Protein AF-A0A830HEH2-F1 (afdb_monomer)

Organism: NCBI:txid41880

pLDDT: mean 83.87, std 16.2, range [42.91, 98.62]

Mean predicted aligned error: 10.59 Å

Secondary structure (DSSP, 8-state):
----PPPPPP--PPP-----------------HHHHHHHHHHHHHHHHHHH-GGGHHHHHHHHHHHHHHHHHTTHHHHHTSTT--HHHHHHHHHHHHHHHHHHHHHHHHHHHHHHHT-HHHHHHHHHHHHHHHHHHHHHHHHHTTTT-S------SSS--SS--THHHHHHHHHHHHHHHHHHHHHHSTT---HHHHHS-HHHIIIIIIHHHHHHIIIIIHHHHHHHHGGGGS--

Nearest PDB structures (foldseek):
  4ntb-assembly1_A  TM=7.280E-01  e=5.920E-03  Mus musculus
  3leo-assembly1_A  TM=7.250E-01  e=7.135E-03  Homo sapiens
  4jrz-assembly1_A  TM=6.960E-01  e=4.911E-03  Homo sapiens
  3hkk-assembly1_A  TM=7.256E-01  e=8.208E-03  Homo sapiens
  6ssw-assembly1_C  TM=7.539E-01  e=2.403E-02  Homo sapiens

InterPro domains:
  IPR023352 Membrane associated eicosanoid/glutathione metabolism-like domain superfamily [SSF161084] (94-141)

Sequence (235 aa):
MACASLPMLRSSSASVCGGRVRPARAAPTSRPRSVQTRAVAAKAVAAVATASPELAGVAMVTAGYVLMAMNFMPLGPTAGMVGATEGQQKWGNRTFLNMMEHAPLILTSLWLYAAFVSAAEATTLGVIYLALRACYPVIWAVVGGAKGAPMMPHTWFLFGKGLNLFYSTFPQYGIVFYMALATLLKLCPLAIDLNALVGVPAIAAPLGFGLFLYHFALGFFPFIQKAVAPLFKEA

Structure (mmCIF, N/CA/C/O backbone):
data_AF-A0A830HEH2-F1
#
_entry.id   AF-A0A830HEH2-F1
#
loop_
_atom_site.group_PDB
_atom_site.id
_atom_site.type_symbol
_atom_site.label_atom_id
_atom_site.label_alt_id
_atom_site.label_comp_id
_atom_site.label_asym_id
_atom_site.label_entity_id
_atom_site.label_seq_id
_atom_site.pdbx_PDB_ins_code
_atom_site.Cartn_x
_atom_site.Cartn_y
_atom_site.Cartn_z
_atom_site.occupancy
_atom_site.B_iso_or_equiv
_atom_site.auth_seq_id
_atom_site.auth_comp_id
_atom_site.auth_asym_id
_atom_site.auth_atom_id
_atom_site.pdbx_PDB_model_num
ATOM 1 N N . MET A 1 1 ? 36.456 24.275 17.461 1.00 55.56 1 MET A N 1
ATOM 2 C CA . MET A 1 1 ? 36.265 23.049 18.266 1.00 55.56 1 MET A CA 1
ATOM 3 C C . MET A 1 1 ? 36.756 23.337 19.672 1.00 55.56 1 MET A C 1
ATOM 5 O O . MET A 1 1 ? 37.958 23.384 19.887 1.00 55.56 1 MET A O 1
ATOM 9 N N . ALA A 1 2 ? 35.841 23.661 20.585 1.00 42.91 2 ALA A N 1
ATOM 10 C CA . ALA A 1 2 ? 36.173 24.015 21.961 1.00 42.91 2 ALA A CA 1
ATOM 11 C C . ALA A 1 2 ? 36.195 22.745 22.824 1.00 42.91 2 ALA A C 1
ATOM 13 O O . ALA A 1 2 ? 35.211 22.010 22.877 1.00 42.91 2 ALA A O 1
ATOM 14 N N . CYS A 1 3 ? 37.343 22.485 23.447 1.00 51.75 3 CYS A N 1
ATOM 15 C CA . CYS A 1 3 ? 37.588 21.373 24.356 1.00 51.75 3 CYS A CA 1
ATOM 16 C C . CYS A 1 3 ? 37.053 21.766 25.742 1.00 51.75 3 CYS A C 1
ATOM 18 O O . CYS A 1 3 ? 37.571 22.698 26.356 1.00 51.75 3 CYS A O 1
ATOM 20 N N . ALA A 1 4 ? 35.980 21.121 26.201 1.00 57.25 4 ALA A N 1
ATOM 21 C CA . ALA A 1 4 ? 35.380 21.391 27.505 1.00 57.25 4 ALA A CA 1
ATOM 22 C C . ALA A 1 4 ? 35.981 20.457 28.567 1.00 57.25 4 ALA A C 1
ATOM 24 O O . ALA A 1 4 ? 35.795 19.241 28.530 1.00 57.25 4 ALA A O 1
ATOM 25 N N . SER A 1 5 ? 36.721 21.054 29.499 1.00 57.94 5 SER A N 1
ATOM 26 C CA . SER A 1 5 ? 37.400 20.411 30.625 1.00 57.94 5 SER A CA 1
ATOM 27 C C . SER A 1 5 ? 36.416 19.974 31.717 1.00 57.94 5 SER A C 1
ATOM 29 O O . SER A 1 5 ? 35.583 20.762 32.164 1.00 57.94 5 SER A O 1
ATOM 31 N N . LEU A 1 6 ? 36.538 18.728 32.180 1.00 59.53 6 LEU A N 1
ATOM 32 C CA . LEU A 1 6 ? 35.768 18.170 33.299 1.00 59.53 6 LEU A CA 1
ATOM 33 C C . LEU A 1 6 ? 36.358 18.599 34.660 1.00 59.53 6 LEU A C 1
ATOM 35 O O . LEU A 1 6 ? 37.580 18.574 34.821 1.00 59.53 6 LEU A O 1
ATOM 39 N N . PRO A 1 7 ? 35.529 18.947 35.664 1.00 61.53 7 PRO A N 1
ATOM 40 C CA . PRO A 1 7 ? 36.010 19.316 36.992 1.00 61.53 7 PRO A CA 1
ATOM 41 C C . PRO A 1 7 ? 36.405 18.096 37.844 1.00 61.53 7 PRO A C 1
ATOM 43 O O . PRO A 1 7 ? 35.674 17.110 37.942 1.00 61.53 7 PRO A O 1
ATOM 46 N N . MET A 1 8 ? 37.566 18.217 38.500 1.00 55.72 8 MET A N 1
ATOM 47 C CA . MET A 1 8 ? 38.080 17.327 39.546 1.00 55.72 8 MET A CA 1
ATOM 48 C C . MET A 1 8 ? 37.094 17.190 40.714 1.00 55.72 8 MET A C 1
ATOM 50 O O . MET A 1 8 ? 36.707 18.177 41.343 1.00 55.72 8 MET A O 1
ATOM 54 N N . LEU A 1 9 ? 36.773 15.948 41.067 1.00 60.47 9 LEU A N 1
ATOM 55 C CA . LEU A 1 9 ? 36.075 15.600 42.301 1.00 60.47 9 LEU A CA 1
ATOM 56 C C . LEU A 1 9 ? 37.020 15.733 43.506 1.00 60.47 9 LEU A C 1
ATOM 58 O O . LEU A 1 9 ? 38.097 15.140 43.542 1.00 60.47 9 LEU A O 1
ATOM 62 N N . ARG A 1 10 ? 36.592 16.515 44.504 1.00 55.88 10 ARG A N 1
ATOM 63 C CA . ARG A 1 10 ? 37.263 16.670 45.800 1.00 55.88 10 ARG A CA 1
ATOM 64 C C . ARG A 1 10 ? 37.105 15.409 46.654 1.00 55.88 10 ARG A C 1
ATOM 66 O O . ARG A 1 10 ? 36.002 14.905 46.843 1.00 55.88 10 ARG A O 1
ATOM 73 N N . SER A 1 11 ? 38.226 14.972 47.220 1.00 52.59 11 SER A N 1
ATOM 74 C CA . SER A 1 11 ? 38.328 13.957 48.269 1.00 52.59 11 SER A CA 1
ATOM 75 C C . SER A 1 11 ? 37.897 14.546 49.617 1.00 52.59 11 SER A C 1
ATOM 77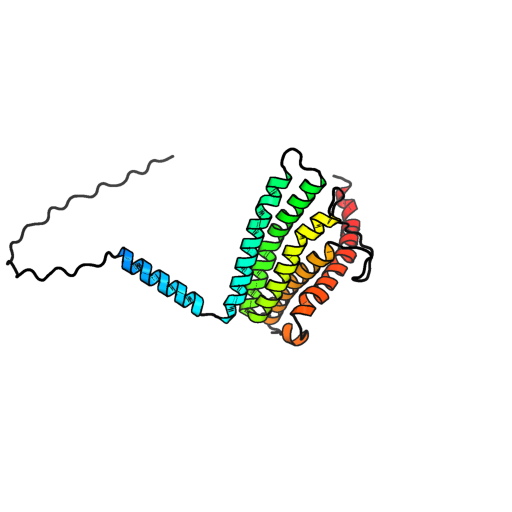 O O . SER A 1 11 ? 38.586 15.417 50.147 1.00 52.59 11 SER A O 1
ATOM 79 N N . SER A 1 12 ? 36.791 14.059 50.184 1.00 59.88 12 SER A N 1
ATOM 80 C CA . SER A 1 12 ? 36.416 14.309 51.582 1.00 59.88 12 SER A CA 1
ATOM 81 C C . SER A 1 12 ? 36.772 13.099 52.440 1.00 59.88 12 SER A C 1
ATOM 83 O O . SER A 1 12 ? 36.180 12.029 52.315 1.00 59.88 12 SER A O 1
ATOM 85 N N . SER A 1 13 ? 37.740 13.305 53.328 1.00 58.50 13 SER A N 1
ATOM 86 C CA . SER A 1 13 ? 38.162 12.386 54.381 1.00 58.50 13 SER A CA 1
ATOM 87 C C . SER A 1 13 ? 37.075 12.299 55.455 1.00 58.50 13 SER A C 1
ATOM 89 O O . SER A 1 13 ? 36.770 13.300 56.105 1.00 58.50 13 SER A O 1
ATOM 91 N N . ALA A 1 14 ? 36.486 11.117 55.648 1.00 58.62 14 ALA A N 1
ATOM 92 C CA . ALA A 1 14 ? 35.528 10.863 56.720 1.00 58.62 14 ALA A CA 1
ATOM 93 C C . ALA A 1 14 ? 36.195 10.134 57.896 1.00 58.62 14 ALA A C 1
ATOM 95 O O . ALA A 1 14 ? 36.937 9.168 57.729 1.00 58.62 14 ALA A O 1
ATOM 96 N N . SER A 1 15 ? 35.897 10.666 59.077 1.00 60.28 15 SER A N 1
ATOM 97 C CA . SER A 1 15 ? 36.334 10.287 60.416 1.00 60.28 15 SER A CA 1
ATOM 98 C C . SER A 1 15 ? 35.986 8.840 60.797 1.00 60.28 15 SER A C 1
ATOM 100 O O . SER A 1 15 ? 34.883 8.357 60.539 1.00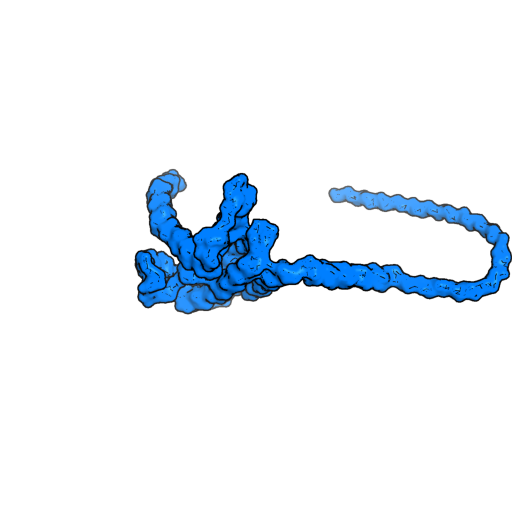 60.28 15 SER A O 1
ATOM 102 N N . VAL A 1 16 ? 36.935 8.172 61.457 1.00 50.75 16 VAL A N 1
ATOM 103 C CA . VAL A 1 16 ? 36.806 6.826 62.029 1.00 50.75 16 VAL A CA 1
ATOM 104 C C . VAL A 1 16 ? 36.176 6.940 63.419 1.00 50.75 16 VAL A C 1
ATOM 106 O O . VAL A 1 16 ? 36.841 7.315 64.381 1.00 50.75 16 VAL A O 1
ATOM 109 N N . CYS A 1 17 ? 34.894 6.593 63.539 1.00 51.25 17 CYS A N 1
ATOM 110 C CA . CYS A 1 17 ? 34.251 6.323 64.827 1.00 51.25 17 CYS A CA 1
ATOM 111 C C . CYS A 1 17 ? 34.152 4.811 65.045 1.00 51.25 17 CYS A C 1
ATOM 113 O O . CYS A 1 17 ? 33.503 4.096 64.280 1.00 51.25 17 CYS A O 1
ATOM 115 N N . GLY A 1 18 ? 34.808 4.335 66.104 1.00 57.69 18 GLY A N 1
ATOM 116 C CA . GLY A 1 18 ? 34.728 2.959 66.576 1.00 57.69 18 GLY A CA 1
ATOM 117 C C . GLY A 1 18 ? 33.337 2.616 67.108 1.00 57.69 18 GLY A C 1
ATOM 118 O O . GLY A 1 18 ? 32.703 3.407 67.803 1.00 57.69 18 GLY A O 1
ATOM 119 N N . GLY A 1 19 ? 32.866 1.408 66.802 1.00 51.69 19 GLY A N 1
ATOM 120 C CA . GLY A 1 19 ? 31.578 0.928 67.286 1.00 51.69 19 GLY A CA 1
ATOM 121 C C . GLY A 1 19 ? 31.371 -0.562 67.038 1.00 51.69 19 GLY A C 1
ATOM 122 O O . GLY A 1 19 ? 31.165 -0.975 65.906 1.00 51.69 19 GLY A O 1
ATOM 123 N N . ARG A 1 20 ? 31.417 -1.330 68.135 1.00 53.62 20 ARG A N 1
ATOM 124 C CA . ARG A 1 20 ? 30.879 -2.688 68.372 1.00 53.62 20 ARG A CA 1
ATOM 125 C C . ARG A 1 20 ? 30.828 -3.656 67.183 1.00 53.62 20 ARG A C 1
ATOM 127 O O . ARG A 1 20 ? 29.943 -3.586 66.333 1.00 53.62 20 ARG A O 1
ATOM 134 N N . VAL A 1 21 ? 31.656 -4.696 67.280 1.00 55.19 21 VAL A N 1
ATOM 135 C CA . VAL A 1 21 ? 31.525 -5.951 66.530 1.00 55.19 21 VAL A CA 1
ATOM 136 C C . VAL A 1 21 ? 30.167 -6.586 66.855 1.00 55.19 21 VAL A C 1
ATOM 138 O O . VAL A 1 21 ? 29.983 -7.215 67.896 1.00 55.19 21 VAL A O 1
ATOM 141 N N . ARG A 1 22 ? 29.186 -6.380 65.973 1.00 57.88 22 ARG A N 1
ATOM 142 C CA . ARG A 1 22 ? 27.981 -7.212 65.911 1.00 57.88 22 ARG A CA 1
ATOM 143 C C . ARG A 1 22 ? 28.354 -8.544 65.247 1.00 57.88 22 ARG A C 1
ATOM 145 O O . ARG A 1 22 ? 29.129 -8.527 64.292 1.00 57.88 22 ARG A O 1
ATOM 152 N N . PRO A 1 23 ? 27.797 -9.680 65.701 1.00 55.84 23 PRO A N 1
ATOM 153 C CA . PRO A 1 23 ? 27.979 -10.957 65.022 1.00 55.84 23 PRO A CA 1
ATOM 154 C C . PRO A 1 23 ? 27.535 -10.825 63.563 1.00 55.84 23 PRO A C 1
ATOM 156 O O . PRO A 1 23 ? 26.503 -10.208 63.277 1.00 55.84 23 PRO A O 1
ATOM 159 N N . ALA A 1 24 ? 28.358 -11.352 62.654 1.00 58.56 24 ALA A N 1
ATOM 160 C CA . ALA A 1 24 ? 28.208 -11.234 61.211 1.00 58.56 24 ALA A CA 1
ATOM 161 C C . ALA A 1 24 ? 26.849 -11.786 60.761 1.00 58.56 24 ALA A C 1
ATOM 163 O O . ALA A 1 24 ? 26.672 -12.979 60.526 1.00 58.56 24 ALA A O 1
ATOM 164 N N . ARG A 1 25 ? 25.863 -10.896 60.639 1.00 63.16 25 ARG A N 1
ATOM 165 C CA . ARG A 1 25 ? 24.625 -11.187 59.926 1.00 63.16 25 ARG A CA 1
ATOM 166 C C . ARG A 1 25 ? 25.035 -11.353 58.470 1.00 63.16 25 ARG A C 1
ATOM 168 O O . ARG A 1 25 ? 25.534 -10.390 57.889 1.00 63.16 25 ARG A O 1
ATOM 175 N N . ALA A 1 26 ? 24.898 -12.565 57.931 1.00 61.91 26 ALA A N 1
ATOM 176 C CA . ALA A 1 26 ? 25.213 -12.872 56.540 1.00 61.91 26 ALA A CA 1
ATOM 177 C C . ALA A 1 26 ? 24.680 -11.743 55.651 1.00 61.91 26 ALA A C 1
ATOM 179 O O . ALA A 1 26 ? 23.479 -11.449 55.672 1.00 61.91 26 ALA A O 1
ATOM 180 N N . ALA A 1 27 ? 25.596 -11.045 54.975 1.00 60.91 27 ALA A N 1
ATOM 181 C CA . ALA A 1 27 ? 25.244 -9.914 54.137 1.00 60.91 27 ALA A CA 1
ATOM 182 C C . ALA A 1 27 ? 24.193 -10.406 53.135 1.00 60.91 27 ALA A C 1
ATOM 184 O O . ALA A 1 27 ? 24.432 -11.432 52.491 1.00 60.91 27 ALA A O 1
ATOM 185 N N . PRO A 1 28 ? 23.024 -9.747 53.025 1.00 64.12 28 PRO A N 1
ATOM 186 C CA . PRO A 1 28 ? 22.054 -10.118 52.013 1.00 64.12 28 PRO A CA 1
ATOM 187 C C . PRO A 1 28 ? 22.789 -10.058 50.683 1.00 64.12 28 PRO A C 1
ATOM 189 O O . PRO A 1 28 ? 23.272 -8.996 50.293 1.00 64.12 28 PRO A O 1
ATOM 192 N N . THR A 1 29 ? 22.938 -11.215 50.039 1.00 67.19 29 THR A N 1
ATOM 193 C CA . THR A 1 29 ? 23.510 -11.343 48.704 1.00 67.19 29 THR A CA 1
ATOM 194 C C . THR A 1 29 ? 22.684 -10.448 47.799 1.00 67.19 29 THR A C 1
ATOM 196 O O . THR A 1 29 ? 21.582 -10.818 47.381 1.00 67.19 29 THR A O 1
ATOM 199 N N . SER A 1 30 ? 23.161 -9.225 47.582 1.00 67.19 30 SER A N 1
ATOM 200 C CA . SER A 1 30 ? 22.507 -8.257 46.729 1.00 67.19 30 SER A CA 1
ATOM 201 C C . SER A 1 30 ? 22.578 -8.852 45.337 1.00 67.19 30 SER A C 1
ATOM 203 O O . SER A 1 30 ? 23.640 -8.925 44.718 1.00 67.19 30 SER A O 1
ATOM 205 N N . ARG A 1 31 ? 21.445 -9.383 44.861 1.00 59.72 31 ARG A N 1
ATOM 206 C CA . ARG A 1 31 ? 21.358 -9.809 43.469 1.00 59.72 31 ARG A CA 1
ATOM 207 C C . ARG A 1 31 ? 21.807 -8.612 42.633 1.00 59.72 31 ARG A C 1
ATOM 209 O O . ARG A 1 31 ? 21.298 -7.510 42.861 1.00 59.72 31 ARG A O 1
ATOM 216 N N . PRO A 1 32 ? 22.778 -8.792 41.726 1.00 62.88 32 PRO A N 1
ATOM 217 C CA . PRO A 1 32 ? 23.311 -7.688 40.954 1.00 62.88 32 PRO A CA 1
ATOM 218 C C . PRO A 1 32 ? 22.146 -6.975 40.269 1.00 62.88 32 PRO A C 1
ATOM 220 O O . PRO A 1 32 ? 21.345 -7.596 39.568 1.00 62.88 32 PRO A O 1
ATOM 223 N N . ARG A 1 33 ? 22.025 -5.668 40.532 1.00 60.50 33 ARG A N 1
ATOM 224 C CA . ARG A 1 33 ? 20.914 -4.793 40.107 1.00 60.50 33 ARG A CA 1
ATOM 225 C C . ARG A 1 33 ? 20.577 -4.945 38.615 1.00 60.50 33 ARG A C 1
ATOM 227 O O . ARG A 1 33 ? 19.424 -4.794 38.231 1.00 60.50 33 ARG A O 1
ATOM 234 N N . SER A 1 34 ? 21.576 -5.303 37.806 1.00 69.00 34 SER A N 1
ATOM 235 C CA . SER A 1 34 ? 21.491 -5.573 36.366 1.00 69.00 34 SER A CA 1
ATOM 236 C C . SER A 1 34 ? 20.619 -6.776 35.983 1.00 69.00 34 SER A C 1
ATOM 238 O O . SER A 1 34 ? 20.021 -6.783 34.908 1.00 69.00 34 SER A O 1
ATOM 240 N N . VAL A 1 35 ? 20.513 -7.792 36.843 1.00 65.62 35 VAL A N 1
ATOM 241 C CA . VAL A 1 35 ? 19.665 -8.972 36.601 1.00 65.62 35 VAL A CA 1
ATOM 242 C C . VAL A 1 35 ? 18.194 -8.630 36.841 1.00 65.62 35 VAL A C 1
ATOM 244 O O . VAL A 1 35 ? 17.312 -9.101 36.124 1.00 65.62 35 VAL A O 1
ATOM 247 N N . GLN A 1 36 ? 17.921 -7.755 37.810 1.00 65.69 36 GLN A N 1
ATOM 248 C CA . GLN A 1 36 ? 16.561 -7.364 38.171 1.00 65.69 36 GLN A CA 1
ATOM 249 C C . GLN A 1 36 ? 15.939 -6.417 37.132 1.00 65.69 36 GLN A C 1
ATOM 251 O O . GLN A 1 36 ? 14.774 -6.589 36.783 1.00 65.69 36 GLN A O 1
ATOM 256 N N . THR A 1 37 ? 16.713 -5.491 36.555 1.00 68.81 37 THR A N 1
ATOM 257 C CA . THR A 1 37 ? 16.239 -4.620 35.462 1.00 68.81 37 THR A CA 1
ATOM 258 C C . THR A 1 37 ? 15.896 -5.396 34.192 1.00 68.81 37 THR A C 1
ATOM 260 O O . THR A 1 37 ? 14.873 -5.114 33.569 1.00 68.81 37 THR A O 1
ATOM 263 N N . ARG A 1 38 ? 16.685 -6.417 33.827 1.00 70.81 38 ARG A N 1
ATOM 264 C CA . ARG A 1 38 ? 16.394 -7.266 32.655 1.00 70.81 38 ARG A CA 1
ATOM 265 C C . ARG A 1 38 ? 15.094 -8.060 32.811 1.00 70.81 38 ARG A C 1
ATOM 267 O O . ARG A 1 38 ? 14.316 -8.141 31.865 1.00 70.81 38 ARG A O 1
ATOM 274 N N . ALA A 1 39 ? 14.830 -8.599 34.002 1.00 68.75 39 ALA A N 1
ATOM 275 C CA . ALA A 1 39 ? 13.614 -9.367 34.269 1.00 68.75 39 ALA A CA 1
ATOM 276 C C . ALA A 1 39 ? 12.340 -8.502 34.219 1.00 68.75 39 ALA A C 1
ATOM 278 O O . ALA A 1 39 ? 11.314 -8.941 33.703 1.00 68.75 39 ALA A O 1
ATOM 279 N N . VAL A 1 40 ? 12.407 -7.262 34.716 1.00 70.75 40 VAL A N 1
ATOM 280 C CA . VAL A 1 40 ? 11.275 -6.320 34.673 1.00 70.75 40 VAL A CA 1
ATOM 281 C C . VAL A 1 40 ? 10.969 -5.895 33.234 1.00 70.75 40 VAL A C 1
ATOM 283 O O . VAL A 1 40 ? 9.806 -5.905 32.837 1.00 70.75 40 VAL A O 1
ATOM 286 N N . ALA A 1 41 ? 11.998 -5.609 32.429 1.00 67.31 41 ALA A N 1
ATOM 287 C CA . ALA A 1 41 ? 11.829 -5.260 31.019 1.00 67.31 41 ALA A CA 1
ATOM 288 C C . ALA A 1 41 ? 11.204 -6.408 30.205 1.00 67.31 41 ALA A C 1
ATOM 290 O O . ALA A 1 41 ? 10.242 -6.187 29.474 1.00 67.31 41 ALA A O 1
ATOM 291 N N . ALA A 1 42 ? 11.683 -7.644 30.383 1.00 69.31 42 ALA A N 1
ATOM 292 C CA . ALA A 1 42 ? 11.130 -8.812 29.694 1.00 69.31 42 ALA A CA 1
ATOM 293 C C . ALA A 1 42 ? 9.647 -9.045 30.036 1.00 69.31 42 ALA A C 1
ATOM 295 O O . ALA A 1 42 ? 8.842 -9.352 29.158 1.00 69.31 42 ALA A O 1
ATOM 296 N N . LYS A 1 43 ? 9.266 -8.845 31.303 1.00 68.12 43 LYS A N 1
ATOM 297 C CA . LYS A 1 43 ? 7.882 -9.012 31.760 1.00 68.12 43 LYS A CA 1
ATOM 298 C C . LYS A 1 43 ? 6.956 -7.908 31.238 1.00 68.12 43 LYS A C 1
ATOM 300 O O . LYS A 1 43 ? 5.814 -8.198 30.908 1.00 68.12 43 LYS A O 1
ATOM 305 N N . ALA A 1 44 ? 7.449 -6.673 31.119 1.00 66.81 44 ALA A N 1
ATOM 306 C CA . ALA A 1 44 ? 6.703 -5.566 30.521 1.00 66.81 44 ALA A CA 1
ATOM 307 C C . ALA A 1 44 ? 6.482 -5.766 29.013 1.00 66.81 44 ALA A C 1
ATOM 309 O O . ALA A 1 44 ? 5.372 -5.568 28.535 1.00 66.81 44 ALA A O 1
ATOM 310 N N . VAL A 1 45 ? 7.495 -6.234 28.274 1.00 65.38 45 VAL 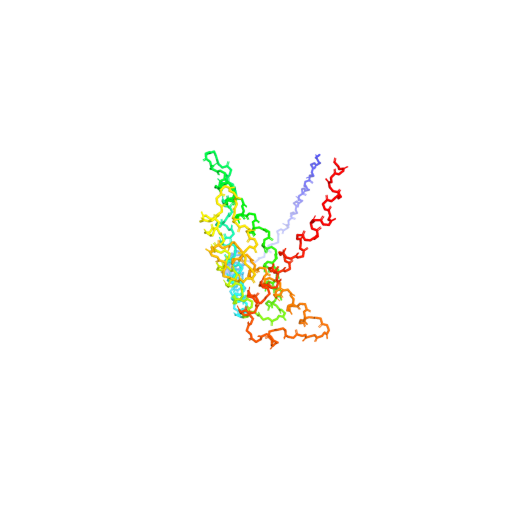A N 1
ATOM 311 C CA . VAL A 1 45 ? 7.357 -6.568 26.843 1.00 65.38 45 VAL A CA 1
ATOM 312 C C . VAL A 1 45 ? 6.356 -7.706 26.640 1.00 65.38 45 VAL A C 1
ATOM 314 O O . VAL A 1 45 ? 5.480 -7.601 25.786 1.00 65.38 45 VAL A O 1
ATOM 317 N N . ALA A 1 46 ? 6.431 -8.758 27.462 1.00 63.53 46 ALA A N 1
ATOM 318 C CA . ALA A 1 46 ? 5.460 -9.849 27.425 1.00 63.53 46 ALA A CA 1
ATOM 319 C C . ALA A 1 46 ? 4.037 -9.369 27.756 1.00 63.53 46 ALA A C 1
ATOM 321 O O . ALA A 1 46 ? 3.097 -9.795 27.098 1.00 63.53 46 ALA A O 1
ATOM 322 N N . ALA A 1 47 ? 3.886 -8.452 28.721 1.00 61.00 47 ALA A N 1
ATOM 323 C CA . ALA A 1 47 ? 2.600 -7.867 29.096 1.00 61.00 47 ALA A CA 1
ATOM 324 C C . ALA A 1 47 ? 2.011 -6.957 28.007 1.00 61.00 47 ALA A C 1
ATOM 326 O O . ALA A 1 47 ? 0.806 -6.959 27.800 1.00 61.00 47 ALA A O 1
ATOM 327 N N . VAL A 1 48 ? 2.840 -6.194 27.289 1.00 58.78 48 VAL A N 1
ATOM 328 C CA . VAL A 1 48 ? 2.393 -5.367 26.156 1.00 58.78 48 VAL A CA 1
ATOM 329 C C . VAL A 1 48 ? 1.995 -6.244 24.967 1.00 58.78 48 VAL A C 1
ATOM 331 O O . VAL A 1 48 ? 0.987 -5.971 24.322 1.00 58.78 48 VAL A O 1
ATOM 334 N N . ALA A 1 49 ? 2.725 -7.336 24.721 1.00 55.62 49 ALA A N 1
ATOM 335 C CA . ALA A 1 49 ? 2.367 -8.319 23.700 1.00 55.62 49 ALA A CA 1
ATOM 336 C C . ALA A 1 49 ? 1.046 -9.049 24.014 1.00 55.62 49 ALA A C 1
ATOM 338 O O . ALA A 1 49 ? 0.323 -9.415 23.091 1.00 55.62 49 ALA A O 1
ATOM 339 N N . THR A 1 50 ? 0.692 -9.223 25.292 1.00 60.28 50 THR A N 1
ATOM 340 C CA . THR A 1 50 ? -0.623 -9.742 25.706 1.00 60.28 50 THR A CA 1
ATOM 341 C C . THR A 1 50 ? -1.706 -8.670 25.857 1.00 60.28 50 THR A C 1
ATOM 343 O O . THR A 1 50 ? -2.879 -9.028 25.919 1.00 60.28 50 THR A O 1
ATOM 346 N N . ALA A 1 51 ? -1.364 -7.378 25.902 1.00 59.50 51 ALA A N 1
ATOM 347 C CA . ALA A 1 51 ? -2.312 -6.306 26.226 1.00 59.50 51 ALA A CA 1
ATOM 348 C C . ALA A 1 51 ? -3.274 -5.927 25.086 1.00 59.50 51 ALA A C 1
ATOM 350 O O . ALA A 1 51 ? -4.278 -5.271 25.352 1.00 59.50 51 ALA A O 1
ATOM 351 N N . SER A 1 52 ? -3.017 -6.324 23.836 1.00 78.69 52 SER A N 1
ATOM 352 C CA . SER A 1 52 ? -3.982 -6.119 22.747 1.00 78.69 52 SER A CA 1
ATOM 353 C C . SER A 1 52 ? -3.907 -7.240 21.705 1.00 78.69 52 SER A C 1
ATOM 355 O O . SER A 1 52 ? -3.289 -7.073 20.650 1.00 78.69 52 SER A O 1
ATOM 357 N N . PRO A 1 53 ? -4.529 -8.405 21.979 1.00 85.94 53 PRO A N 1
ATOM 358 C CA . PRO A 1 53 ? -4.607 -9.495 21.005 1.00 85.94 53 PRO A CA 1
ATOM 359 C C . PRO A 1 53 ? -5.266 -9.054 19.686 1.00 85.94 53 PRO A C 1
ATOM 361 O O . PRO A 1 53 ? -4.939 -9.587 18.630 1.00 85.94 53 PRO A O 1
ATOM 364 N N . GLU A 1 54 ? -6.124 -8.032 19.725 1.00 89.75 54 GLU A N 1
ATOM 365 C CA . GLU A 1 54 ? -6.778 -7.442 18.552 1.00 89.75 54 GLU A CA 1
ATOM 366 C C . GLU A 1 54 ? -5.794 -6.751 17.590 1.00 89.75 54 GLU A C 1
ATOM 368 O O . GLU A 1 54 ? -6.000 -6.771 16.378 1.00 89.75 54 GLU A O 1
ATOM 373 N N . LEU A 1 55 ? -4.690 -6.186 18.098 1.00 94.31 55 LEU A N 1
ATOM 374 C CA . LEU A 1 55 ? -3.661 -5.520 17.285 1.00 94.31 55 LEU A CA 1
ATOM 375 C C . LEU A 1 55 ? -2.549 -6.465 16.813 1.00 94.31 55 LEU A C 1
ATOM 377 O O . LEU A 1 55 ? -1.708 -6.060 16.005 1.00 94.31 55 LEU A O 1
ATOM 381 N N . ALA A 1 56 ? -2.537 -7.720 17.273 1.00 92.31 56 ALA A N 1
ATOM 382 C CA . ALA A 1 56 ? -1.508 -8.689 16.900 1.00 92.31 56 ALA A CA 1
ATOM 383 C C . ALA A 1 56 ? -1.435 -8.883 15.376 1.00 92.31 56 ALA A C 1
ATOM 385 O O . ALA A 1 56 ? -0.346 -8.881 14.804 1.00 92.31 56 ALA A O 1
ATOM 386 N N . GLY A 1 57 ? -2.588 -8.960 14.704 1.00 95.56 57 GLY A N 1
ATOM 387 C CA . GLY A 1 57 ? -2.654 -9.073 13.245 1.00 95.56 57 GLY A C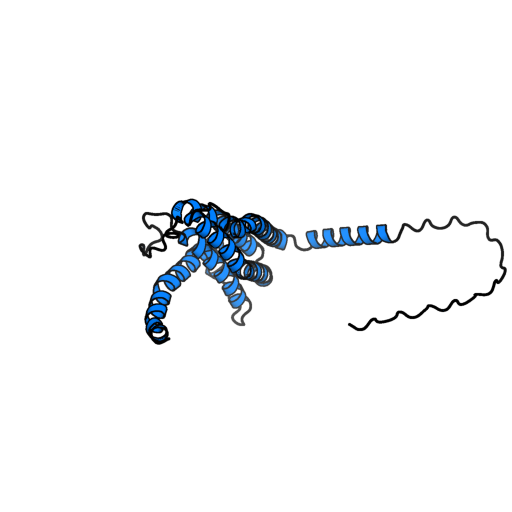A 1
ATOM 388 C C . GLY A 1 57 ? -2.045 -7.867 12.520 1.00 95.56 57 GLY A C 1
ATOM 389 O O . GLY A 1 57 ? -1.251 -8.025 11.593 1.00 95.56 57 GLY A O 1
ATOM 390 N N . VAL A 1 58 ? -2.327 -6.655 13.000 1.00 97.19 58 VAL A N 1
ATOM 391 C CA . VAL A 1 58 ? -1.805 -5.397 12.438 1.00 97.19 58 VAL A CA 1
ATOM 392 C C . VAL A 1 58 ? -0.286 -5.303 12.609 1.00 97.19 58 VAL A C 1
ATOM 394 O O . VAL A 1 58 ? 0.443 -4.926 11.683 1.00 97.19 58 VAL A O 1
ATOM 397 N N . ALA A 1 59 ? 0.212 -5.711 13.779 1.00 95.88 59 ALA A N 1
ATOM 398 C CA . ALA A 1 59 ? 1.639 -5.806 14.055 1.00 95.88 59 ALA A CA 1
ATOM 399 C C . ALA A 1 59 ? 2.326 -6.844 13.149 1.00 95.88 59 ALA A C 1
ATOM 401 O O . ALA A 1 59 ? 3.397 -6.563 12.609 1.00 95.88 59 ALA A O 1
ATOM 402 N N . MET A 1 60 ? 1.697 -8.003 12.914 1.00 96.25 60 MET A N 1
ATOM 403 C CA . MET A 1 60 ? 2.206 -9.021 11.987 1.00 96.25 60 MET A CA 1
ATOM 404 C C . MET A 1 60 ? 2.281 -8.508 10.547 1.00 96.25 60 MET A C 1
ATOM 406 O O . MET A 1 60 ? 3.297 -8.724 9.889 1.00 96.25 60 MET A O 1
ATOM 410 N N . VAL A 1 61 ? 1.264 -7.786 10.063 1.00 98.25 61 VAL A N 1
ATOM 411 C CA . VAL A 1 61 ? 1.301 -7.146 8.735 1.00 98.25 61 VAL A CA 1
ATOM 412 C C . VAL A 1 61 ? 2.454 -6.144 8.652 1.00 98.25 61 VAL A C 1
ATOM 414 O O . VAL A 1 61 ? 3.210 -6.155 7.682 1.00 98.25 61 VAL A O 1
ATOM 417 N N . THR A 1 62 ? 2.635 -5.3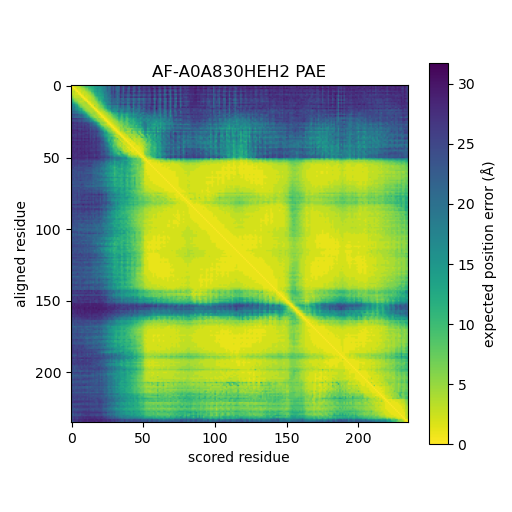08 9.677 1.00 98.44 62 THR A N 1
ATOM 418 C CA . THR A 1 62 ? 3.737 -4.332 9.726 1.00 98.44 62 THR A CA 1
ATOM 419 C C . THR A 1 62 ? 5.100 -5.026 9.685 1.00 98.44 62 THR A C 1
ATOM 421 O O . THR A 1 62 ? 5.963 -4.6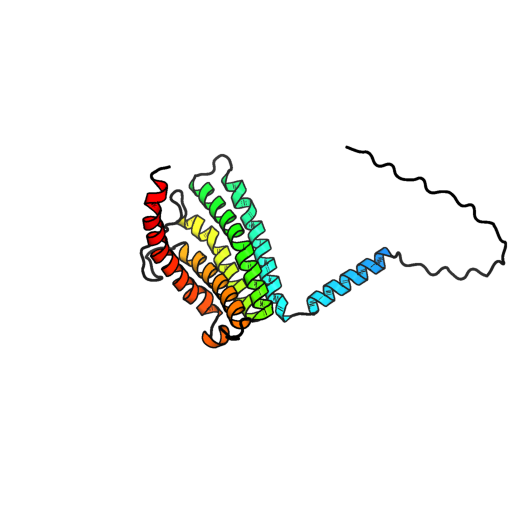53 8.891 1.00 98.44 62 THR A O 1
ATOM 424 N N . ALA A 1 63 ? 5.292 -6.074 10.490 1.00 97.75 63 ALA A N 1
ATOM 425 C CA . ALA A 1 63 ? 6.519 -6.866 10.484 1.00 97.75 63 ALA A CA 1
ATOM 426 C C . ALA A 1 63 ? 6.750 -7.546 9.123 1.00 97.75 63 ALA A C 1
ATOM 428 O O . ALA A 1 63 ? 7.861 -7.511 8.594 1.00 97.75 63 ALA A O 1
ATOM 429 N N . GLY A 1 64 ? 5.695 -8.098 8.516 1.00 98.12 64 GLY A N 1
ATOM 430 C CA . GLY A 1 64 ? 5.733 -8.677 7.174 1.00 98.12 64 GLY A CA 1
ATOM 431 C C . GLY A 1 64 ? 6.134 -7.659 6.105 1.00 98.12 64 GLY A C 1
ATOM 432 O O . GLY A 1 64 ? 6.974 -7.961 5.256 1.00 98.12 64 GLY A O 1
ATOM 433 N N . TYR A 1 65 ? 5.616 -6.429 6.187 1.00 98.25 65 TYR A N 1
ATOM 434 C CA . TYR A 1 65 ? 6.017 -5.330 5.308 1.00 98.25 65 TYR A CA 1
ATOM 435 C C . TYR A 1 65 ? 7.512 -5.031 5.428 1.00 98.25 65 TYR A C 1
ATOM 437 O O . TYR A 1 65 ? 8.196 -4.921 4.413 1.00 98.25 65 TYR A O 1
ATOM 445 N N . VAL A 1 66 ? 8.034 -4.938 6.656 1.00 98.19 66 VAL A N 1
ATOM 446 C CA . VAL A 1 66 ? 9.461 -4.683 6.908 1.00 98.19 66 VAL A CA 1
ATOM 447 C C . VAL A 1 66 ? 10.325 -5.801 6.328 1.00 98.19 66 VAL A C 1
ATOM 449 O O . VAL A 1 66 ? 11.284 -5.513 5.617 1.00 98.19 66 VAL A O 1
ATOM 452 N N . LEU A 1 67 ? 9.977 -7.069 6.562 1.00 98.25 67 LEU A N 1
ATOM 453 C CA . LEU A 1 67 ? 10.720 -8.200 5.997 1.00 98.25 67 LEU A CA 1
ATOM 454 C C . LEU A 1 67 ? 10.726 -8.161 4.465 1.00 98.25 67 LEU A C 1
ATOM 456 O O . LEU A 1 67 ? 11.775 -8.331 3.845 1.00 98.25 67 LEU A O 1
ATOM 460 N N . MET A 1 68 ? 9.583 -7.886 3.838 1.00 97.69 68 MET A N 1
ATOM 461 C CA . MET A 1 68 ? 9.496 -7.731 2.386 1.00 97.69 68 MET A CA 1
ATOM 462 C C . MET A 1 68 ? 10.321 -6.536 1.886 1.00 97.69 68 MET A C 1
ATOM 464 O O . MET A 1 68 ? 11.025 -6.658 0.886 1.00 97.69 68 MET A O 1
ATOM 468 N N . ALA A 1 69 ? 10.305 -5.406 2.600 1.00 97.06 69 ALA A N 1
ATOM 469 C CA . ALA A 1 69 ? 11.098 -4.226 2.259 1.00 97.06 69 ALA A CA 1
ATOM 470 C C . ALA A 1 69 ? 12.596 -4.541 2.278 1.00 97.06 69 ALA A C 1
ATOM 472 O O . ALA A 1 69 ? 13.313 -4.174 1.350 1.00 97.06 69 ALA A O 1
ATOM 473 N N . MET A 1 70 ? 13.054 -5.279 3.292 1.00 97.31 70 MET A N 1
ATOM 474 C CA . MET A 1 70 ? 14.444 -5.728 3.397 1.00 97.31 70 MET A CA 1
ATOM 475 C C . MET A 1 70 ? 14.828 -6.685 2.263 1.00 97.31 70 MET A C 1
ATOM 477 O O . MET A 1 70 ? 15.957 -6.632 1.791 1.00 97.31 70 MET A O 1
ATOM 481 N N . ASN A 1 71 ? 13.895 -7.505 1.768 1.00 95.88 71 ASN A N 1
ATOM 482 C CA . ASN A 1 71 ? 14.125 -8.349 0.589 1.00 95.88 71 ASN A CA 1
ATOM 483 C C . ASN A 1 71 ? 14.169 -7.547 -0.721 1.00 95.88 71 ASN A C 1
ATOM 485 O O . ASN A 1 71 ? 14.868 -7.933 -1.654 1.00 95.88 71 ASN A O 1
ATOM 489 N N . PHE A 1 72 ? 13.435 -6.436 -0.815 1.00 96.38 72 PHE A N 1
ATOM 490 C CA . PHE A 1 72 ? 13.416 -5.597 -2.019 1.00 96.38 72 PHE A CA 1
ATOM 491 C C . PHE A 1 72 ? 14.555 -4.572 -2.031 1.00 96.38 72 PHE A C 1
ATOM 493 O O . PHE A 1 72 ? 14.935 -4.093 -3.096 1.00 96.38 72 PHE A O 1
ATOM 500 N N . MET A 1 73 ? 15.121 -4.244 -0.867 1.00 96.44 73 MET A N 1
ATOM 501 C CA . MET A 1 73 ? 16.188 -3.255 -0.721 1.00 96.44 73 MET A CA 1
ATOM 502 C C . MET A 1 73 ? 17.409 -3.532 -1.618 1.00 96.44 73 MET A C 1
ATOM 504 O O . MET A 1 73 ? 17.846 -2.595 -2.284 1.00 96.44 73 MET A O 1
ATOM 508 N N . PRO A 1 74 ? 17.930 -4.771 -1.741 1.00 96.94 74 PRO A N 1
ATOM 509 C CA . PRO A 1 74 ? 19.054 -5.056 -2.631 1.00 96.94 74 PRO A CA 1
ATOM 510 C C . PRO A 1 74 ? 18.745 -4.837 -4.116 1.00 96.94 74 PRO A C 1
ATOM 512 O O . PRO A 1 74 ? 19.674 -4.635 -4.895 1.00 96.94 74 PRO A O 1
ATOM 515 N N . LEU A 1 75 ? 17.473 -4.838 -4.531 1.00 94.88 75 LEU A N 1
ATOM 516 C CA . LEU A 1 75 ? 17.092 -4.720 -5.944 1.00 94.88 75 LEU A CA 1
ATOM 517 C C . LEU A 1 75 ? 17.442 -3.348 -6.535 1.00 94.88 75 LEU A C 1
ATOM 519 O O . LEU A 1 75 ? 17.738 -3.261 -7.722 1.00 94.88 75 LEU A O 1
ATOM 523 N N . GLY A 1 76 ? 17.458 -2.291 -5.718 1.00 92.56 76 GLY A N 1
ATOM 524 C CA . GLY A 1 76 ? 17.884 -0.957 -6.149 1.00 92.56 76 GLY A CA 1
ATOM 525 C C . GLY A 1 76 ? 19.385 -0.908 -6.469 1.00 92.56 76 GLY A C 1
ATOM 526 O O . GLY A 1 76 ? 19.753 -0.668 -7.616 1.00 92.56 76 GLY A O 1
ATOM 527 N N . PRO A 1 77 ? 20.276 -1.191 -5.501 1.00 94.06 77 PRO A N 1
ATOM 528 C CA . PRO A 1 77 ? 21.718 -1.209 -5.743 1.00 94.06 77 PRO A CA 1
ATOM 529 C C . PRO A 1 77 ? 22.155 -2.229 -6.800 1.00 94.06 77 PRO A C 1
ATOM 531 O O . PRO A 1 77 ? 23.011 -1.924 -7.628 1.00 94.06 77 PRO A O 1
ATOM 534 N N . THR A 1 78 ? 21.559 -3.427 -6.811 1.00 93.00 78 THR A N 1
ATOM 535 C CA . THR A 1 78 ? 21.931 -4.472 -7.783 1.00 93.00 78 THR A CA 1
ATOM 536 C C . THR A 1 78 ? 21.483 -4.150 -9.206 1.00 93.00 78 THR A C 1
ATOM 538 O O . THR A 1 78 ? 22.115 -4.622 -10.150 1.00 93.00 78 THR A O 1
ATOM 541 N N . ALA A 1 79 ? 20.478 -3.284 -9.389 1.00 92.12 79 ALA A N 1
ATOM 542 C CA . ALA A 1 79 ? 20.143 -2.755 -10.708 1.00 92.12 79 ALA A CA 1
ATOM 543 C C . ALA A 1 79 ? 21.338 -2.027 -11.349 1.00 92.12 79 ALA A C 1
ATOM 545 O O . ALA A 1 79 ? 21.500 -2.118 -12.557 1.00 92.12 79 ALA A O 1
ATOM 546 N N . GLY A 1 80 ? 22.206 -1.367 -10.575 1.00 90.88 80 GLY A N 1
ATOM 547 C CA . GLY A 1 80 ? 23.366 -0.622 -11.086 1.00 90.88 80 GLY A CA 1
ATOM 548 C C . GLY A 1 80 ? 24.650 -1.435 -11.298 1.00 90.88 80 GLY A C 1
ATOM 549 O O . GLY A 1 80 ? 25.700 -0.842 -11.544 1.00 90.88 80 GLY A O 1
ATOM 550 N N . MET A 1 81 ? 24.620 -2.764 -11.163 1.00 95.56 81 MET A N 1
ATOM 551 C CA . MET A 1 81 ? 25.826 -3.589 -11.304 1.00 95.56 81 MET A CA 1
ATOM 552 C C . MET A 1 81 ? 26.334 -3.646 -12.752 1.00 95.56 81 MET A C 1
ATOM 554 O O . MET A 1 81 ? 25.560 -3.655 -13.710 1.00 95.56 81 MET A O 1
ATOM 558 N N . VAL A 1 82 ? 27.660 -3.734 -12.914 1.00 96.19 82 VAL A N 1
ATOM 559 C CA . VAL A 1 82 ? 28.305 -3.903 -14.226 1.00 96.19 82 VAL A CA 1
ATOM 560 C C . VAL A 1 82 ? 27.746 -5.146 -14.923 1.00 96.19 82 VAL A C 1
ATOM 562 O O . VAL A 1 82 ? 27.673 -6.218 -14.327 1.00 96.19 82 VAL A O 1
ATOM 565 N N . GLY A 1 83 ? 27.351 -4.995 -16.189 1.00 95.12 83 GLY A N 1
ATOM 566 C CA . GLY A 1 83 ? 26.752 -6.070 -16.987 1.00 95.12 83 GLY A CA 1
ATOM 567 C C . GLY A 1 83 ? 25.234 -6.221 -16.830 1.00 95.12 83 GLY A C 1
ATOM 568 O O . GLY A 1 83 ? 24.647 -7.044 -17.530 1.00 95.12 83 GLY A O 1
ATOM 569 N N . ALA A 1 84 ? 24.577 -5.427 -15.976 1.00 94.94 84 ALA A N 1
ATOM 570 C CA . ALA A 1 84 ? 23.121 -5.413 -15.892 1.00 94.94 84 ALA A CA 1
ATOM 571 C C . ALA A 1 84 ? 22.498 -4.853 -17.180 1.00 94.94 84 ALA A C 1
ATOM 573 O O . ALA A 1 84 ? 22.806 -3.741 -17.618 1.00 94.94 84 ALA A O 1
ATOM 574 N N . THR A 1 85 ? 21.571 -5.608 -17.764 1.00 95.50 85 THR A N 1
ATOM 575 C CA . THR A 1 85 ? 20.770 -5.162 -18.912 1.00 95.50 85 THR A CA 1
ATOM 576 C C . THR A 1 85 ? 19.846 -4.000 -18.526 1.00 95.50 85 THR A C 1
ATOM 578 O O . THR A 1 85 ? 19.465 -3.853 -17.363 1.00 95.50 85 THR A O 1
ATOM 581 N N . GLU A 1 86 ? 19.404 -3.200 -19.502 1.00 95.12 86 GLU A N 1
ATOM 582 C CA . GLU A 1 86 ? 18.448 -2.101 -19.264 1.00 95.12 86 GLU A CA 1
ATOM 583 C C . GLU A 1 86 ? 17.151 -2.592 -18.587 1.00 95.12 86 GLU A C 1
ATOM 585 O O . GLU A 1 86 ? 16.607 -1.937 -17.696 1.00 95.12 86 GLU A O 1
ATOM 590 N N . GLY A 1 87 ? 16.671 -3.783 -18.962 1.00 93.12 87 GLY A N 1
ATOM 591 C CA . GLY A 1 87 ? 15.494 -4.391 -18.342 1.00 93.12 87 GLY A CA 1
ATOM 592 C C . GLY A 1 87 ? 15.706 -4.734 -16.865 1.00 93.12 87 GLY A C 1
ATOM 593 O O . GLY A 1 87 ? 14.831 -4.455 -16.048 1.00 93.12 87 GLY A O 1
ATOM 594 N N . GLN A 1 88 ? 16.876 -5.272 -16.501 1.00 94.19 88 GLN A N 1
ATOM 595 C CA . GLN A 1 88 ? 17.232 -5.549 -15.103 1.00 94.19 88 GLN A CA 1
ATOM 596 C C . GLN A 1 88 ? 17.361 -4.260 -14.289 1.00 94.19 88 GLN A C 1
ATOM 598 O O . GLN A 1 88 ? 16.811 -4.180 -13.190 1.00 94.19 88 GLN A O 1
ATOM 603 N N . GLN A 1 89 ? 18.013 -3.237 -14.853 1.00 95.12 89 GLN A N 1
ATOM 604 C CA . GLN A 1 89 ? 18.114 -1.907 -14.248 1.00 95.12 89 GLN A CA 1
ATOM 605 C C . GLN A 1 89 ? 16.725 -1.338 -13.934 1.00 95.12 89 GLN A C 1
ATOM 607 O O . GLN A 1 89 ? 16.449 -0.909 -12.812 1.00 95.12 89 GLN A O 1
ATOM 612 N N . LYS A 1 90 ? 15.815 -1.368 -14.915 1.00 94.31 90 LYS A N 1
ATOM 613 C CA . LYS A 1 90 ? 14.455 -0.844 -14.757 1.00 94.31 90 LYS A CA 1
ATOM 614 C C . LYS A 1 90 ? 13.639 -1.671 -13.760 1.00 94.31 90 LYS A C 1
ATOM 616 O O . LYS A 1 90 ? 12.992 -1.084 -12.896 1.00 94.31 90 LYS A O 1
ATOM 621 N N . TRP A 1 91 ? 13.695 -3.001 -13.829 1.00 94.88 91 TRP A N 1
ATOM 622 C CA . TRP A 1 91 ? 13.026 -3.898 -12.878 1.00 94.88 91 TRP A CA 1
ATOM 623 C C . TRP A 1 91 ? 13.457 -3.640 -11.430 1.00 94.88 91 TRP A C 1
ATOM 625 O O . TRP A 1 91 ? 12.597 -3.434 -10.568 1.00 94.88 91 TRP A O 1
ATOM 635 N N . GLY A 1 92 ? 14.767 -3.605 -11.172 1.00 96.06 92 GLY A N 1
ATOM 636 C CA . GLY A 1 92 ? 15.313 -3.402 -9.832 1.00 96.06 92 GLY A CA 1
ATOM 637 C C . GLY A 1 92 ? 14.944 -2.032 -9.263 1.00 96.06 92 GLY A C 1
ATOM 638 O O . GLY A 1 92 ? 14.351 -1.946 -8.185 1.00 96.06 92 GLY A O 1
ATOM 639 N N . ASN A 1 93 ? 15.165 -0.968 -10.045 1.00 95.69 93 ASN A N 1
ATOM 640 C CA . ASN A 1 93 ? 14.817 0.399 -9.654 1.00 95.69 93 ASN A CA 1
ATOM 641 C C . ASN A 1 93 ? 13.319 0.566 -9.382 1.00 95.69 93 ASN A C 1
ATOM 643 O O . ASN A 1 93 ? 12.939 1.136 -8.361 1.00 95.69 93 ASN A O 1
ATOM 647 N N . ARG A 1 94 ? 12.444 0.067 -10.268 1.00 94.88 94 ARG A N 1
ATOM 648 C CA . ARG A 1 94 ? 10.990 0.218 -10.100 1.00 94.88 94 ARG A CA 1
ATOM 649 C C . ARG A 1 94 ? 10.461 -0.596 -8.930 1.00 94.88 94 ARG A C 1
ATOM 651 O O . ARG A 1 94 ? 9.604 -0.094 -8.213 1.00 94.88 94 ARG A O 1
ATOM 658 N N . THR A 1 95 ? 10.979 -1.799 -8.701 1.00 95.50 95 THR A N 1
ATOM 659 C CA . THR A 1 95 ? 10.579 -2.613 -7.546 1.00 95.50 95 THR A CA 1
ATOM 660 C C . THR A 1 95 ? 10.982 -1.948 -6.231 1.00 95.50 95 THR A C 1
ATOM 662 O O . THR A 1 95 ? 10.150 -1.807 -5.335 1.00 95.50 95 THR A O 1
ATOM 665 N N . PHE A 1 96 ? 12.236 -1.500 -6.125 1.00 96.69 96 PHE A N 1
ATOM 666 C CA . PHE A 1 96 ? 12.750 -0.871 -4.912 1.00 96.69 96 PHE A CA 1
ATOM 667 C C . PHE A 1 96 ? 12.077 0.477 -4.627 1.00 96.69 96 PHE A C 1
ATOM 669 O O . PHE A 1 96 ? 11.505 0.666 -3.552 1.00 96.69 96 PHE A O 1
ATOM 676 N N . LEU A 1 97 ? 12.090 1.400 -5.595 1.00 96.00 97 LEU A N 1
ATOM 677 C CA . LEU A 1 97 ? 11.534 2.740 -5.400 1.00 96.00 97 LEU A CA 1
ATOM 678 C C . LEU A 1 97 ? 10.039 2.683 -5.107 1.00 96.00 97 LEU A C 1
ATOM 680 O O . LEU A 1 97 ? 9.576 3.354 -4.191 1.00 96.00 97 LEU A O 1
ATOM 684 N N . ASN A 1 98 ? 9.288 1.823 -5.802 1.00 95.69 98 ASN A N 1
ATOM 685 C CA . ASN A 1 98 ? 7.858 1.726 -5.551 1.00 95.69 98 ASN A CA 1
ATOM 686 C C . ASN A 1 98 ? 7.542 1.162 -4.157 1.00 95.69 98 ASN A C 1
ATOM 688 O O . ASN A 1 98 ? 6.553 1.560 -3.553 1.00 95.69 98 ASN A O 1
ATOM 692 N N . MET A 1 99 ? 8.377 0.275 -3.608 1.00 95.88 99 MET A N 1
ATOM 693 C CA . MET A 1 99 ? 8.246 -0.162 -2.213 1.00 95.88 99 MET A CA 1
ATOM 694 C C . MET A 1 99 ? 8.491 0.991 -1.226 1.00 95.88 99 MET A C 1
ATOM 696 O O . MET A 1 99 ? 7.800 1.105 -0.216 1.00 95.88 99 MET A O 1
ATOM 700 N N . MET A 1 100 ? 9.448 1.873 -1.513 1.00 95.81 100 MET A N 1
ATOM 701 C CA . MET A 1 100 ? 9.752 3.018 -0.647 1.00 95.81 100 MET A CA 1
ATOM 702 C C . MET A 1 100 ? 8.692 4.115 -0.713 1.00 95.81 100 MET A C 1
ATOM 704 O O . MET A 1 100 ? 8.280 4.618 0.328 1.00 95.81 100 MET A O 1
ATOM 708 N N . GLU A 1 101 ? 8.177 4.413 -1.906 1.00 95.94 101 GLU A N 1
ATOM 709 C CA . GLU A 1 101 ? 7.072 5.358 -2.114 1.00 95.94 101 GLU A CA 1
ATOM 710 C C . GLU A 1 101 ? 5.809 4.955 -1.339 1.00 95.94 101 GLU A C 1
ATOM 712 O O . GLU A 1 101 ? 5.077 5.800 -0.827 1.00 95.94 101 GLU A O 1
ATOM 717 N N . HIS A 1 102 ? 5.547 3.652 -1.238 1.00 96.50 102 HIS A N 1
ATOM 718 C CA . HIS A 1 102 ? 4.343 3.139 -0.594 1.00 96.50 102 HIS A CA 1
ATOM 719 C C . HIS A 1 102 ? 4.443 3.011 0.925 1.00 96.50 102 HIS A C 1
ATOM 721 O O . HIS A 1 102 ? 3.406 3.026 1.583 1.00 96.50 102 HIS A O 1
ATOM 727 N N . ALA A 1 103 ? 5.651 2.917 1.486 1.00 96.88 103 ALA A N 1
ATOM 728 C CA . ALA A 1 103 ? 5.864 2.677 2.913 1.00 96.88 103 ALA A CA 1
ATOM 729 C C . ALA A 1 103 ? 5.114 3.656 3.836 1.00 96.88 103 ALA A C 1
ATOM 731 O O . ALA A 1 103 ? 4.362 3.178 4.688 1.00 96.88 103 ALA A O 1
ATOM 732 N N . PRO A 1 104 ? 5.236 4.992 3.68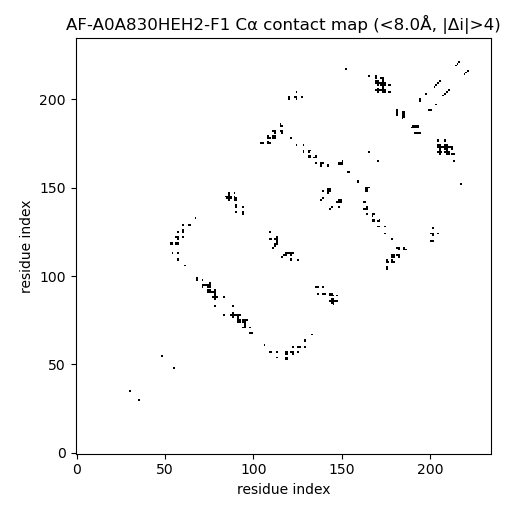4 1.00 97.88 104 PRO A N 1
ATOM 733 C CA . PRO A 1 104 ? 4.496 5.911 4.547 1.00 97.88 104 PRO A CA 1
ATOM 734 C C . PRO A 1 104 ? 2.983 5.773 4.351 1.00 97.88 104 PRO A C 1
ATOM 736 O O . PRO A 1 104 ? 2.227 5.807 5.316 1.00 97.88 104 PRO A O 1
ATOM 739 N N . LEU A 1 105 ? 2.533 5.551 3.115 1.00 97.62 105 LEU A N 1
ATOM 740 C CA . LEU A 1 105 ? 1.114 5.477 2.792 1.00 97.62 105 LEU A CA 1
ATOM 741 C C . LEU A 1 105 ? 0.445 4.263 3.441 1.00 97.62 105 LEU A C 1
ATOM 743 O O . LEU A 1 105 ? -0.573 4.414 4.117 1.00 97.62 105 LEU A O 1
ATOM 747 N N . ILE A 1 106 ? 1.017 3.068 3.273 1.00 97.94 106 ILE A N 1
ATOM 748 C CA . ILE A 1 106 ? 0.436 1.846 3.836 1.00 97.94 106 ILE A CA 1
ATOM 749 C C . ILE A 1 106 ? 0.580 1.792 5.351 1.00 97.94 106 ILE A C 1
ATOM 751 O O . ILE A 1 106 ? -0.395 1.492 6.026 1.00 97.94 106 ILE A O 1
ATOM 755 N N . LEU A 1 107 ? 1.749 2.123 5.909 1.00 98.25 107 LEU A N 1
ATOM 756 C CA . LEU A 1 107 ? 1.963 2.008 7.351 1.00 98.25 107 LEU A CA 1
ATOM 757 C C . LEU A 1 107 ? 1.101 3.011 8.120 1.00 98.25 107 LEU A C 1
ATOM 759 O O . LEU A 1 107 ? 0.441 2.634 9.085 1.00 98.25 107 LEU A O 1
ATOM 763 N N . THR A 1 108 ? 1.038 4.268 7.676 1.00 98.50 108 THR A N 1
ATOM 764 C CA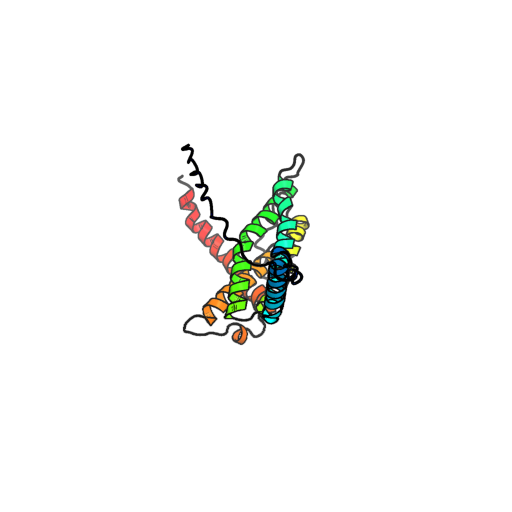 . THR A 1 108 ? 0.201 5.269 8.343 1.00 98.50 108 THR A CA 1
ATOM 765 C C . THR A 1 108 ? -1.284 4.933 8.210 1.00 98.50 108 THR A C 1
ATOM 767 O O . THR A 1 108 ? -1.990 4.944 9.215 1.00 98.50 108 THR A O 1
ATOM 770 N N . SER A 1 109 ? -1.768 4.582 7.012 1.00 98.31 109 SER A N 1
ATOM 771 C CA . SER A 1 109 ? -3.190 4.247 6.828 1.00 98.31 109 SER A CA 1
ATOM 772 C C . SER A 1 109 ? -3.605 2.982 7.586 1.00 98.31 109 SER A C 1
ATOM 774 O O . SER A 1 109 ? -4.664 2.986 8.207 1.00 98.31 109 SER A O 1
ATOM 776 N N . LEU A 1 110 ? -2.759 1.946 7.612 1.00 98.62 110 LEU A N 1
ATOM 777 C CA . LEU A 1 110 ? -2.999 0.697 8.338 1.00 98.62 110 LEU A CA 1
ATOM 778 C C . LEU A 1 110 ? -3.199 0.947 9.837 1.00 98.62 110 LEU A C 1
ATOM 780 O O . LEU A 1 110 ? -4.186 0.493 10.412 1.00 98.62 110 LEU A O 1
ATOM 784 N N . TRP A 1 111 ? -2.275 1.676 10.467 1.00 98.50 111 TRP A N 1
ATOM 785 C CA . TRP A 1 111 ? -2.327 1.919 11.909 1.00 98.50 111 TRP A CA 1
ATOM 786 C C . TRP A 1 111 ? -3.441 2.887 12.304 1.00 98.50 111 TRP A C 1
ATOM 788 O O . TRP A 1 111 ? -4.105 2.655 13.312 1.00 98.50 111 TRP A O 1
ATOM 798 N N . LEU A 1 112 ? -3.699 3.929 11.507 1.00 98.44 112 LEU A N 1
ATOM 799 C CA . LEU A 1 112 ? -4.829 4.830 11.743 1.00 98.44 112 LEU A CA 1
ATOM 800 C C . LEU A 1 112 ? -6.166 4.085 11.640 1.00 98.44 112 LEU A C 1
ATOM 802 O O . LEU A 1 112 ? -7.008 4.190 12.529 1.00 98.44 112 LEU A O 1
ATOM 806 N N . TYR A 1 113 ? -6.339 3.274 10.600 1.00 98.50 113 TYR A N 1
ATOM 807 C CA . TYR A 1 113 ? -7.562 2.505 10.408 1.00 98.50 113 TYR A CA 1
ATOM 808 C C . TYR A 1 113 ? -7.743 1.428 11.485 1.00 98.50 113 TYR A C 1
ATOM 810 O O . TYR A 1 113 ? -8.851 1.234 11.983 1.00 98.50 113 TYR A O 1
ATOM 818 N N . ALA A 1 114 ? -6.665 0.770 11.917 1.00 97.88 114 ALA A N 1
ATOM 819 C CA . ALA A 1 114 ? -6.714 -0.160 13.040 1.00 97.88 114 ALA A CA 1
ATOM 820 C C . ALA A 1 114 ? -7.138 0.519 14.351 1.00 97.88 114 ALA A C 1
ATOM 822 O O . ALA A 1 114 ? -7.947 -0.040 15.087 1.00 97.88 114 ALA A O 1
ATOM 823 N N . ALA A 1 115 ? -6.605 1.713 14.631 1.00 97.12 115 ALA A N 1
ATOM 824 C CA . ALA A 1 115 ? -6.863 2.437 15.871 1.00 97.12 115 ALA A CA 1
ATOM 825 C C . ALA A 1 115 ? -8.281 3.019 15.948 1.00 97.12 115 ALA A C 1
ATOM 827 O O . ALA A 1 115 ? -8.867 3.054 17.027 1.00 97.12 115 ALA A O 1
ATOM 828 N N . PHE A 1 116 ? -8.820 3.495 14.822 1.00 97.69 116 PHE A N 1
ATOM 829 C CA . PHE A 1 116 ? -10.060 4.276 14.812 1.00 97.69 116 PHE A CA 1
ATOM 830 C C . PHE A 1 116 ? -11.245 3.589 14.131 1.00 97.69 116 PHE A C 1
ATOM 832 O O . PHE A 1 116 ? -12.376 4.035 14.312 1.00 97.69 116 PHE A O 1
ATOM 839 N N . VAL A 1 117 ? -11.016 2.529 13.351 1.00 97.69 117 VAL A N 1
ATOM 840 C CA . VAL A 1 117 ? -12.070 1.863 12.573 1.00 97.69 117 VAL A CA 1
ATOM 841 C C . VAL A 1 117 ? -12.193 0.387 12.940 1.00 97.69 117 VAL A C 1
ATOM 843 O O . VAL A 1 117 ? -13.214 -0.011 13.492 1.00 97.69 117 VAL A O 1
ATOM 846 N N . SER A 1 118 ? -11.196 -0.441 12.614 1.00 97.88 118 SER A N 1
ATOM 847 C CA . SER A 1 118 ? -11.220 -1.882 12.905 1.00 97.88 118 SER A CA 1
ATOM 848 C C . SER A 1 118 ? -9.852 -2.528 12.695 1.00 97.88 118 SER A C 1
ATOM 850 O O . SER A 1 118 ? -9.355 -2.599 11.570 1.00 97.88 118 SER A O 1
ATOM 852 N N . ALA A 1 119 ? -9.265 -3.076 13.762 1.00 97.50 119 ALA A N 1
ATOM 853 C CA . ALA A 1 119 ? -7.998 -3.808 13.697 1.00 97.50 119 ALA A CA 1
ATOM 854 C C . ALA A 1 119 ? -8.097 -5.128 12.904 1.00 97.50 119 ALA A C 1
ATOM 856 O O . ALA A 1 119 ? -7.158 -5.506 12.193 1.00 97.50 119 ALA A O 1
ATOM 857 N N . ALA A 1 120 ? -9.242 -5.813 12.974 1.00 97.25 120 ALA A N 1
ATOM 858 C CA . ALA A 1 120 ? -9.475 -7.059 12.245 1.00 97.25 120 ALA A CA 1
ATOM 859 C C . ALA A 1 120 ? -9.520 -6.826 10.723 1.00 97.25 120 ALA A C 1
ATOM 861 O O . ALA A 1 120 ? -8.837 -7.511 9.957 1.00 97.25 120 ALA A O 1
ATOM 862 N N . GLU A 1 121 ? -10.252 -5.800 10.282 1.00 98.25 121 GLU A N 1
ATOM 863 C CA . GLU A 1 121 ? -10.298 -5.421 8.866 1.00 98.25 121 GLU A CA 1
ATOM 864 C C . GLU A 1 121 ? -8.954 -4.845 8.398 1.00 98.25 121 GLU A C 1
ATOM 866 O O . GLU A 1 121 ? -8.502 -5.168 7.301 1.00 98.25 121 GLU A O 1
ATOM 871 N N . ALA A 1 122 ? -8.260 -4.067 9.244 1.00 98.44 122 ALA A N 1
ATOM 872 C CA . ALA A 1 122 ? -6.910 -3.573 8.954 1.00 98.44 122 ALA A CA 1
ATOM 873 C C . ALA A 1 122 ? -5.951 -4.731 8.647 1.00 98.44 122 ALA A C 1
ATOM 875 O O . ALA A 1 122 ? -5.204 -4.691 7.672 1.00 98.44 122 ALA A O 1
ATOM 876 N N . THR A 1 123 ? -6.004 -5.786 9.465 1.00 98.25 123 THR A N 1
ATOM 877 C CA . THR A 1 123 ? -5.197 -6.995 9.281 1.00 98.25 123 THR A CA 1
ATOM 878 C C . THR A 1 123 ? -5.505 -7.651 7.939 1.00 98.25 123 THR A C 1
ATOM 880 O O . THR A 1 123 ? -4.589 -7.916 7.164 1.00 98.25 123 THR A O 1
ATOM 883 N N . THR A 1 124 ? -6.785 -7.866 7.630 1.00 98.38 124 THR A N 1
ATOM 884 C CA . THR A 1 124 ? -7.217 -8.511 6.381 1.00 98.38 124 THR A CA 1
ATOM 885 C C . THR A 1 124 ? -6.767 -7.720 5.153 1.00 98.38 124 THR A C 1
ATOM 887 O O . THR A 1 124 ? -6.113 -8.265 4.262 1.00 98.38 124 THR A O 1
ATOM 890 N N . LEU A 1 125 ? -7.046 -6.416 5.128 1.00 98.50 125 LEU A N 1
ATOM 891 C CA . LEU A 1 125 ? -6.633 -5.522 4.045 1.00 98.50 125 LEU A CA 1
ATOM 892 C C . LEU A 1 125 ? -5.107 -5.444 3.921 1.00 98.50 125 LEU A C 1
ATOM 894 O O . LEU A 1 125 ? 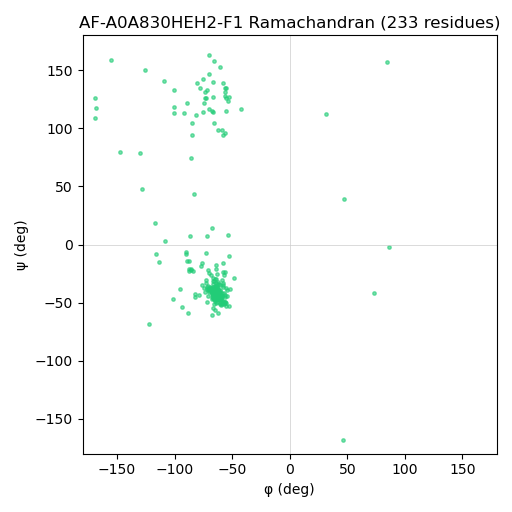-4.571 -5.457 2.814 1.00 98.50 125 LEU A O 1
ATOM 898 N N . GLY A 1 126 ? -4.405 -5.424 5.052 1.00 98.56 126 GLY A N 1
ATOM 899 C CA . GLY A 1 126 ? -2.954 -5.466 5.123 1.00 98.56 126 GLY A CA 1
ATOM 900 C C . GLY A 1 126 ? -2.357 -6.739 4.519 1.00 98.56 126 GLY A C 1
ATOM 901 O O . GLY A 1 126 ? -1.413 -6.660 3.736 1.00 98.56 126 GLY A O 1
ATOM 902 N N . VAL A 1 127 ? -2.927 -7.911 4.809 1.00 98.62 127 VAL A N 1
ATOM 903 C CA . VAL A 1 127 ? -2.499 -9.188 4.210 1.00 98.62 127 VAL A CA 1
ATOM 904 C C . VAL A 1 127 ? -2.714 -9.184 2.695 1.00 98.62 127 VAL A C 1
ATOM 906 O O . VAL A 1 127 ? -1.797 -9.541 1.952 1.00 98.62 127 VAL A O 1
ATOM 909 N N . ILE A 1 128 ? -3.881 -8.729 2.221 1.00 98.12 128 ILE A N 1
ATOM 910 C CA . ILE A 1 128 ? -4.163 -8.601 0.781 1.00 98.12 128 ILE A CA 1
ATOM 911 C C . ILE A 1 128 ? -3.142 -7.659 0.128 1.00 98.12 128 ILE A C 1
ATOM 913 O O . ILE A 1 128 ? -2.579 -7.979 -0.920 1.00 98.12 128 ILE A O 1
ATOM 917 N N . TYR A 1 129 ? -2.853 -6.524 0.768 1.00 98.38 129 TYR A N 1
ATOM 918 C CA . TYR A 1 129 ? -1.848 -5.577 0.302 1.00 98.38 129 TYR A CA 1
ATOM 919 C C . TYR A 1 129 ? -0.465 -6.233 0.166 1.00 98.38 129 TYR A C 1
ATOM 921 O O . TYR A 1 129 ? 0.174 -6.096 -0.878 1.00 98.38 129 TYR A O 1
ATOM 929 N N . LEU A 1 130 ? -0.003 -6.970 1.186 1.00 98.44 130 LEU A N 1
ATOM 930 C CA . LEU A 1 130 ? 1.292 -7.659 1.154 1.00 98.44 130 LEU A CA 1
ATOM 931 C C . LEU A 1 130 ? 1.362 -8.692 0.026 1.00 98.44 130 LEU A C 1
ATOM 933 O O . LEU A 1 130 ? 2.369 -8.748 -0.677 1.00 98.44 130 LEU A O 1
ATOM 937 N N . ALA A 1 131 ? 0.293 -9.462 -0.192 1.00 97.75 131 ALA A N 1
ATOM 938 C CA . ALA A 1 131 ? 0.226 -10.425 -1.289 1.00 97.75 131 ALA A CA 1
ATOM 939 C C . ALA A 1 131 ? 0.359 -9.730 -2.656 1.00 97.75 131 ALA A C 1
ATOM 941 O O . ALA A 1 131 ? 1.197 -10.112 -3.475 1.00 97.75 131 ALA A O 1
ATOM 942 N N . LEU A 1 132 ? -0.394 -8.648 -2.881 1.00 96.25 132 LEU A N 1
ATOM 943 C CA . LEU A 1 132 ? -0.311 -7.854 -4.112 1.00 96.25 132 LEU A CA 1
ATOM 944 C C . LEU A 1 132 ? 1.079 -7.225 -4.304 1.00 96.25 132 LEU A C 1
ATOM 946 O O . LEU A 1 132 ? 1.596 -7.181 -5.425 1.00 96.25 132 LEU A O 1
ATOM 950 N N . ARG A 1 133 ? 1.704 -6.757 -3.217 1.00 96.88 133 ARG A N 1
ATOM 951 C CA . ARG A 1 133 ? 3.057 -6.188 -3.228 1.00 96.88 133 ARG A CA 1
ATOM 952 C C . ARG A 1 133 ? 4.117 -7.238 -3.550 1.00 96.88 133 ARG A C 1
ATOM 954 O O . ARG A 1 133 ? 5.011 -6.946 -4.340 1.00 96.88 133 ARG A O 1
ATOM 961 N N . ALA A 1 134 ? 3.989 -8.451 -3.017 1.00 96.69 134 ALA A N 1
ATOM 962 C CA . ALA A 1 134 ? 4.876 -9.571 -3.324 1.00 96.69 134 ALA A CA 1
ATOM 963 C C . ALA A 1 134 ? 4.794 -9.986 -4.805 1.00 96.69 134 ALA A C 1
ATOM 965 O O . ALA A 1 134 ? 5.809 -10.338 -5.404 1.00 96.69 134 ALA A O 1
ATOM 966 N N . CYS A 1 135 ? 3.619 -9.871 -5.435 1.00 95.00 135 CYS A N 1
ATOM 967 C CA . CYS A 1 135 ? 3.462 -10.123 -6.870 1.00 95.00 135 CYS A CA 1
ATOM 968 C C . CYS A 1 135 ? 4.125 -9.054 -7.759 1.00 95.00 135 CYS A C 1
ATOM 970 O O . CYS A 1 135 ? 4.461 -9.342 -8.906 1.00 95.00 135 CYS A O 1
ATOM 972 N N . TYR A 1 136 ? 4.325 -7.826 -7.269 1.00 94.62 136 TYR A N 1
ATOM 973 C CA . TYR A 1 136 ? 4.843 -6.701 -8.061 1.00 94.62 136 TYR A CA 1
ATOM 974 C C . TYR A 1 136 ? 6.190 -6.970 -8.765 1.00 94.62 136 TYR A C 1
ATOM 976 O O . TYR A 1 136 ? 6.243 -6.800 -9.988 1.00 94.62 136 TYR A O 1
ATOM 984 N N . PRO A 1 137 ? 7.266 -7.414 -8.078 1.00 94.31 137 PRO A N 1
ATOM 985 C CA . PRO A 1 137 ? 8.527 -7.747 -8.745 1.00 94.31 137 PRO A CA 1
ATOM 986 C C . PRO A 1 137 ? 8.386 -8.867 -9.768 1.00 94.31 137 PRO A C 1
ATOM 988 O O . PRO A 1 137 ? 9.070 -8.828 -10.786 1.00 94.31 137 PRO A O 1
ATOM 991 N N . VAL A 1 138 ? 7.519 -9.852 -9.510 1.00 93.38 138 VAL A N 1
ATOM 992 C CA . VAL A 1 138 ? 7.298 -10.995 -10.409 1.00 93.38 138 VAL A CA 1
ATOM 993 C C . VAL A 1 138 ? 6.637 -10.520 -11.697 1.00 93.38 138 VAL A C 1
ATOM 995 O O . VAL A 1 138 ? 7.111 -10.832 -12.785 1.00 93.38 138 VAL A O 1
ATOM 998 N N . ILE A 1 139 ? 5.594 -9.694 -11.582 1.00 91.00 139 ILE A N 1
ATOM 999 C CA . ILE A 1 139 ? 4.932 -9.068 -12.730 1.00 91.00 139 ILE A CA 1
ATOM 1000 C C . ILE A 1 139 ? 5.960 -8.275 -13.542 1.00 91.00 139 ILE A C 1
ATOM 1002 O O . ILE A 1 139 ? 6.078 -8.488 -14.745 1.00 91.00 139 ILE A O 1
ATOM 1006 N N . TRP A 1 140 ? 6.765 -7.418 -12.906 1.00 91.94 140 TRP A N 1
ATOM 1007 C CA . TRP A 1 140 ? 7.802 -6.677 -13.627 1.00 91.94 140 TRP A CA 1
ATOM 1008 C C . TRP A 1 140 ? 8.880 -7.568 -14.255 1.00 91.94 140 TRP A C 1
ATOM 1010 O O . TRP A 1 140 ? 9.353 -7.246 -15.341 1.00 91.94 140 TRP A O 1
ATOM 1020 N N . ALA A 1 141 ? 9.281 -8.665 -13.618 1.00 91.44 141 ALA A N 1
ATOM 1021 C CA . ALA A 1 141 ? 10.259 -9.580 -14.198 1.00 91.44 141 ALA A CA 1
ATOM 1022 C C . ALA A 1 141 ? 9.722 -10.239 -15.481 1.00 91.44 141 ALA A C 1
ATOM 1024 O O . ALA A 1 141 ? 10.471 -10.425 -16.436 1.00 91.44 141 ALA A O 1
ATOM 1025 N N . VAL A 1 142 ? 8.419 -10.539 -15.522 1.00 90.12 142 VAL A N 1
ATOM 1026 C CA . VAL A 1 142 ? 7.766 -11.196 -16.664 1.00 90.12 142 VAL A CA 1
ATOM 1027 C C . VAL A 1 142 ? 7.403 -10.207 -17.776 1.00 90.12 142 VAL A C 1
ATOM 1029 O O . VAL A 1 142 ? 7.605 -10.516 -18.947 1.00 90.12 142 VAL A O 1
ATOM 1032 N N . VAL A 1 143 ? 6.870 -9.022 -17.442 1.00 87.56 143 VAL A N 1
ATOM 1033 C CA . VAL A 1 143 ? 6.320 -8.076 -18.440 1.00 87.56 143 VAL A CA 1
ATOM 1034 C C . VAL A 1 143 ? 7.055 -6.739 -18.542 1.00 87.56 143 VAL A C 1
ATOM 1036 O O . VAL A 1 143 ? 6.751 -5.944 -19.424 1.00 87.56 143 VAL A O 1
ATOM 1039 N N . GLY A 1 144 ? 7.996 -6.455 -17.642 1.00 83.56 144 GLY A N 1
ATOM 1040 C CA . GLY A 1 144 ? 8.656 -5.156 -17.519 1.00 83.56 144 GLY A CA 1
ATOM 1041 C C . GLY A 1 144 ? 9.638 -4.846 -18.641 1.00 83.56 144 GLY A C 1
ATOM 1042 O O . GLY A 1 144 ? 9.566 -3.772 -19.222 1.00 83.56 144 GLY A O 1
ATOM 1043 N N . GLY A 1 145 ? 10.543 -5.773 -18.967 1.00 86.38 145 GLY A N 1
ATOM 1044 C CA . GLY A 1 145 ? 11.527 -5.625 -20.050 1.00 86.38 145 GLY A CA 1
ATOM 1045 C C . GLY A 1 145 ? 12.286 -4.280 -20.092 1.00 86.38 145 GLY A C 1
ATOM 1046 O O . GLY A 1 145 ? 12.238 -3.460 -19.177 1.00 86.38 145 GLY A O 1
ATOM 1047 N N . ALA A 1 146 ? 13.000 -4.021 -21.193 1.00 88.94 146 ALA A N 1
ATOM 1048 C CA . ALA A 1 146 ? 13.677 -2.732 -21.403 1.00 88.94 146 ALA A CA 1
ATOM 1049 C C . ALA A 1 146 ? 12.675 -1.586 -21.641 1.00 88.94 146 ALA A C 1
ATOM 1051 O O . ALA A 1 146 ? 12.836 -0.476 -21.138 1.00 88.94 146 ALA A O 1
ATOM 1052 N N . LYS A 1 147 ? 11.567 -1.867 -22.339 1.00 86.69 147 LYS A N 1
ATOM 1053 C CA . LYS A 1 147 ? 10.542 -0.865 -22.685 1.00 86.69 147 LYS A CA 1
ATOM 1054 C C . LYS A 1 147 ? 9.676 -0.423 -21.497 1.00 86.69 147 LYS A C 1
ATOM 1056 O O . LYS A 1 147 ? 8.945 0.555 -21.617 1.00 86.69 147 LYS A O 1
ATOM 1061 N N . GLY A 1 148 ? 9.820 -1.059 -20.335 1.00 82.56 148 GLY A N 1
ATOM 1062 C CA . GLY A 1 148 ? 8.948 -0.849 -19.185 1.00 82.56 148 GLY A CA 1
ATOM 1063 C C . GLY A 1 148 ? 7.682 -1.698 -19.272 1.00 82.56 148 GLY A C 1
ATOM 1064 O O . GLY A 1 148 ? 7.276 -2.126 -20.354 1.00 82.56 148 GLY A O 1
ATOM 1065 N N . ALA A 1 149 ? 7.072 -1.948 -18.110 1.00 78.00 149 ALA A N 1
ATOM 1066 C CA . ALA A 1 149 ? 5.825 -2.694 -18.051 1.00 78.00 149 ALA A CA 1
ATOM 1067 C C . ALA A 1 149 ? 4.776 -1.996 -18.933 1.00 78.00 149 ALA A C 1
ATOM 1069 O O . ALA A 1 149 ? 4.658 -0.767 -18.861 1.00 78.00 149 ALA A O 1
ATOM 1070 N N . PRO A 1 150 ? 4.028 -2.741 -19.765 1.00 69.25 150 PRO A N 1
ATOM 1071 C CA . PRO A 1 150 ? 3.062 -2.158 -20.680 1.00 69.25 150 PRO A CA 1
ATOM 1072 C C . PRO A 1 150 ? 1.971 -1.425 -19.893 1.00 69.25 150 PRO A C 1
ATOM 1074 O O . PRO A 1 150 ? 1.004 -2.023 -19.433 1.00 69.25 150 PRO A O 1
ATOM 1077 N N . MET A 1 151 ? 2.103 -0.102 -19.780 1.00 69.00 151 MET A N 1
ATOM 1078 C CA . MET A 1 151 ? 1.053 0.794 -19.286 1.00 69.00 151 MET A CA 1
ATOM 1079 C C . MET A 1 151 ? 0.087 1.138 -20.421 1.00 69.00 151 MET A C 1
ATOM 1081 O O . MET A 1 151 ? -0.260 2.297 -20.634 1.00 69.00 151 MET A O 1
ATOM 1085 N N . MET A 1 152 ? -0.302 0.136 -21.212 1.00 63.38 152 MET A N 1
ATOM 1086 C CA . MET A 1 152 ? -1.255 0.362 -22.288 1.00 63.38 152 MET A CA 1
ATOM 1087 C C . MET A 1 152 ? -2.644 0.585 -21.671 1.00 63.38 152 MET A C 1
ATOM 1089 O O . MET A 1 152 ? -3.106 -0.273 -20.916 1.00 63.38 152 MET A O 1
ATOM 1093 N N . PRO A 1 153 ? -3.336 1.693 -21.997 1.00 55.38 153 PRO A N 1
ATOM 1094 C CA . PRO A 1 153 ? -4.681 1.994 -21.495 1.00 55.38 153 PRO A CA 1
ATOM 1095 C C . PRO A 1 153 ? -5.775 1.103 -22.115 1.00 55.38 153 PRO A C 1
ATOM 1097 O O . PRO A 1 153 ? -6.964 1.323 -21.903 1.00 55.38 153 PRO A O 1
ATOM 1100 N N . HIS A 1 154 ? -5.406 0.087 -22.898 1.00 49.81 154 HIS A N 1
ATOM 1101 C CA . HIS A 1 154 ? -6.347 -0.765 -23.612 1.00 49.81 154 HIS A CA 1
ATOM 1102 C C . HIS A 1 154 ? -6.834 -1.915 -22.735 1.00 49.81 154 HIS A C 1
ATOM 1104 O O . HIS A 1 154 ? -6.437 -3.058 -22.929 1.00 49.81 154 HIS A O 1
ATOM 1110 N N . THR A 1 155 ? -7.704 -1.576 -21.788 1.00 46.09 155 THR A N 1
ATOM 1111 C CA . THR A 1 155 ? -9.074 -2.097 -21.749 1.00 46.09 155 THR A CA 1
ATOM 1112 C C . THR A 1 155 ? -9.871 -1.311 -20.713 1.00 46.09 155 THR A C 1
ATOM 1114 O O . THR A 1 155 ? -9.529 -1.278 -19.540 1.00 46.09 155 THR A O 1
ATOM 1117 N N . TRP A 1 156 ? -11.004 -0.758 -21.147 1.00 47.69 156 TRP A N 1
ATOM 1118 C CA . TRP A 1 156 ? -12.100 -0.235 -20.312 1.00 47.69 156 TRP A CA 1
ATOM 1119 C C . TRP A 1 156 ? -12.617 -1.247 -19.263 1.00 47.69 156 TRP A C 1
ATOM 1121 O O . TRP A 1 156 ? -13.376 -0.908 -18.364 1.00 47.69 156 TRP A O 1
ATOM 1131 N N . PHE A 1 157 ? -12.188 -2.502 -19.359 1.00 52.53 157 PHE A N 1
ATOM 1132 C CA . PHE A 1 157 ? -12.568 -3.589 -18.481 1.00 52.53 157 PHE A CA 1
ATOM 1133 C C . PHE A 1 157 ? -11.314 -4.251 -17.904 1.00 52.53 157 PHE A C 1
ATOM 1135 O O . PHE A 1 157 ? -10.289 -4.331 -18.580 1.00 52.53 157 PHE A O 1
ATOM 1142 N N . LEU A 1 158 ? -11.417 -4.801 -16.694 1.00 55.22 158 LEU A N 1
ATOM 1143 C CA . LEU A 1 158 ? -10.407 -5.616 -15.990 1.00 55.22 158 LEU A CA 1
ATOM 1144 C C . LEU A 1 158 ? -9.857 -6.837 -16.772 1.00 55.22 158 LEU A C 1
ATOM 1146 O O . LEU A 1 158 ? -9.152 -7.654 -16.193 1.00 55.22 158 LEU A O 1
ATOM 1150 N N . PHE A 1 159 ? -10.183 -6.995 -18.057 1.00 56.53 159 PHE A N 1
ATOM 1151 C CA . PHE A 1 159 ? -9.914 -8.177 -18.877 1.00 56.53 159 PHE A CA 1
ATOM 1152 C C . PHE A 1 159 ? -9.204 -7.832 -20.192 1.00 56.53 159 PHE A C 1
ATOM 1154 O O . PHE A 1 159 ? -9.585 -8.287 -21.272 1.00 56.53 159 PHE A O 1
ATOM 1161 N N . GLY A 1 160 ? -8.152 -7.019 -20.119 1.00 60.12 160 GLY A N 1
ATOM 1162 C CA . GLY A 1 160 ? -7.211 -6.892 -21.233 1.00 60.12 160 GLY A CA 1
ATOM 1163 C C . GLY A 1 160 ? -6.558 -8.235 -21.554 1.00 60.12 160 GLY A C 1
ATOM 1164 O O . GLY A 1 160 ? -6.399 -9.080 -20.676 1.00 60.12 160 GLY A O 1
ATOM 1165 N N . LYS A 1 161 ? -6.136 -8.439 -22.810 1.00 61.19 161 LYS A N 1
ATOM 1166 C CA . LYS A 1 161 ? -5.518 -9.699 -23.284 1.00 61.19 161 LYS A CA 1
ATOM 1167 C C . LYS A 1 161 ? -4.128 -9.999 -22.681 1.00 61.19 161 LYS A C 1
ATOM 1169 O O . LYS A 1 161 ? -3.415 -10.850 -23.201 1.00 61.19 161 LYS A O 1
ATOM 1174 N N . GLY A 1 162 ? -3.713 -9.313 -21.615 1.00 66.88 162 GLY A N 1
ATOM 1175 C CA . GLY A 1 162 ? -2.380 -9.449 -21.038 1.00 66.88 162 GLY A CA 1
ATOM 1176 C C . GLY A 1 162 ? -2.303 -9.076 -19.562 1.00 66.88 162 GLY A C 1
ATOM 1177 O O . GLY A 1 162 ? -3.135 -8.340 -19.030 1.00 66.88 162 GLY A O 1
ATOM 1178 N N . LEU A 1 163 ? -1.261 -9.594 -18.913 1.00 68.19 163 LEU A N 1
ATOM 1179 C CA . LEU A 1 163 ? -0.903 -9.291 -17.534 1.00 68.19 163 LEU A CA 1
ATOM 1180 C C . LEU A 1 163 ? -0.439 -7.826 -17.448 1.00 68.19 163 LEU A C 1
ATOM 1182 O O . LEU A 1 163 ? 0.571 -7.449 -18.040 1.00 68.19 163 LEU A O 1
ATOM 1186 N N . ASN A 1 164 ? -1.197 -6.995 -16.734 1.00 75.38 164 ASN A N 1
ATOM 1187 C CA . ASN A 1 164 ? -0.925 -5.570 -16.580 1.00 75.38 164 ASN A CA 1
ATOM 1188 C C . ASN A 1 164 ? -0.463 -5.269 -15.147 1.00 75.38 164 ASN A C 1
ATOM 1190 O O . ASN A 1 164 ? -1.017 -5.793 -14.180 1.00 75.38 164 ASN A O 1
ATOM 1194 N N . LEU A 1 165 ? 0.521 -4.378 -15.004 1.00 81.81 165 LEU A N 1
ATOM 1195 C CA . LEU A 1 165 ? 1.005 -3.883 -13.712 1.00 81.81 165 LEU A CA 1
ATOM 1196 C C . LEU A 1 165 ? -0.115 -3.267 -12.852 1.00 81.81 165 LEU A C 1
ATOM 1198 O O . LEU A 1 165 ? -0.040 -3.230 -11.620 1.00 81.81 165 LEU A O 1
ATOM 1202 N N . PHE A 1 166 ? -1.184 -2.810 -13.499 1.00 80.06 166 PHE A N 1
ATOM 1203 C CA . PHE A 1 166 ? -2.363 -2.270 -12.842 1.00 80.06 166 PHE A CA 1
ATOM 1204 C C . PHE A 1 166 ? -3.111 -3.284 -11.970 1.00 80.06 166 PHE A C 1
ATOM 1206 O O . PHE A 1 166 ? -3.698 -2.863 -10.976 1.00 80.06 166 PHE A O 1
ATOM 1213 N N . TYR A 1 167 ? -3.010 -4.591 -12.243 1.00 82.25 167 TYR A N 1
ATOM 1214 C CA . TYR A 1 167 ? -3.661 -5.619 -11.420 1.00 82.25 167 TYR A CA 1
ATOM 1215 C C . TYR A 1 167 ? -3.058 -5.755 -10.022 1.00 82.25 167 TYR A C 1
ATOM 1217 O O . TYR A 1 167 ? -3.760 -6.152 -9.100 1.00 82.25 167 TYR A O 1
ATOM 1225 N N . SER A 1 168 ? -1.781 -5.413 -9.836 1.00 89.06 168 SER A N 1
ATOM 1226 C CA . SER A 1 168 ? -1.182 -5.381 -8.500 1.00 89.06 168 SER A CA 1
ATOM 1227 C C . SER A 1 168 ? -1.218 -3.984 -7.898 1.00 89.06 168 SER A C 1
ATOM 1229 O O . SER A 1 168 ? -1.443 -3.841 -6.701 1.00 89.06 168 SER A O 1
ATOM 1231 N N . THR A 1 169 ? -1.003 -2.939 -8.696 1.00 90.38 169 THR A N 1
ATOM 1232 C CA . THR A 1 169 ? -0.726 -1.603 -8.150 1.00 90.38 169 THR A CA 1
ATOM 1233 C C . THR A 1 169 ? -1.996 -0.846 -7.750 1.00 90.38 169 THR A C 1
ATOM 1235 O O . THR A 1 169 ? -2.050 -0.273 -6.664 1.00 90.38 169 THR A O 1
ATOM 1238 N N . PHE A 1 170 ? -3.041 -0.852 -8.584 1.00 91.31 170 PHE A N 1
ATOM 1239 C CA . PHE A 1 170 ? -4.266 -0.101 -8.282 1.00 91.31 170 PHE A CA 1
ATOM 1240 C C . PHE A 1 170 ? -5.063 -0.666 -7.115 1.00 91.31 170 PHE A C 1
ATOM 1242 O O . PHE A 1 170 ? -5.492 0.131 -6.282 1.00 91.31 170 PHE A O 1
ATOM 1249 N N . PRO A 1 171 ? -5.201 -1.993 -6.968 1.00 94.25 171 PRO A N 1
ATOM 1250 C CA . PRO A 1 171 ? -5.823 -2.547 -5.776 1.00 94.25 171 PRO A CA 1
ATOM 1251 C C . PRO A 1 171 ? -5.111 -2.148 -4.481 1.00 94.25 171 PRO A C 1
ATOM 1253 O O . PRO A 1 171 ? -5.763 -1.867 -3.481 1.00 94.25 171 PRO A O 1
ATOM 1256 N N . GLN A 1 172 ? -3.783 -2.013 -4.503 1.00 96.69 172 GLN A N 1
ATOM 1257 C CA . GLN A 1 172 ? -3.025 -1.520 -3.350 1.00 96.69 172 GLN A CA 1
ATOM 1258 C C . GLN A 1 172 ? -3.318 -0.051 -3.034 1.00 96.69 172 GLN A C 1
ATOM 1260 O O . GLN A 1 172 ? -3.521 0.289 -1.869 1.00 96.69 172 GLN A O 1
ATOM 1265 N N . TYR A 1 173 ? -3.385 0.817 -4.051 1.00 95.50 173 TYR A N 1
ATOM 1266 C CA . TYR A 1 173 ? -3.821 2.202 -3.851 1.00 95.50 173 TYR A CA 1
ATOM 1267 C C . TYR A 1 173 ? -5.264 2.276 -3.345 1.00 95.50 173 TYR A C 1
ATOM 1269 O O . TYR A 1 173 ? -5.550 3.075 -2.458 1.00 95.50 173 TYR A O 1
ATOM 1277 N N . GLY A 1 174 ? -6.149 1.416 -3.857 1.00 96.25 174 GLY A N 1
ATOM 1278 C CA . GLY A 1 174 ? -7.531 1.290 -3.404 1.00 96.25 174 GLY A CA 1
ATOM 1279 C C . GLY A 1 174 ? -7.622 0.932 -1.924 1.00 96.25 174 GLY A C 1
ATOM 1280 O O . GLY A 1 174 ? -8.352 1.587 -1.191 1.00 96.25 174 GLY A O 1
ATOM 1281 N N . ILE A 1 175 ? -6.810 -0.026 -1.462 1.00 98.12 175 ILE A N 1
ATOM 1282 C CA . ILE A 1 175 ? -6.707 -0.399 -0.043 1.00 98.12 175 ILE A CA 1
ATOM 1283 C C . ILE A 1 175 ? -6.264 0.787 0.822 1.00 98.12 175 ILE A C 1
ATOM 1285 O O . ILE A 1 175 ? -6.928 1.112 1.804 1.00 98.12 175 ILE A O 1
ATOM 1289 N N . VAL A 1 176 ? -5.167 1.456 0.456 1.00 98.00 176 VAL A N 1
ATOM 1290 C CA . VAL A 1 176 ? -4.645 2.613 1.206 1.00 98.00 176 VAL A CA 1
ATOM 1291 C C . VAL A 1 176 ? -5.675 3.742 1.261 1.00 98.00 176 VAL A C 1
ATOM 1293 O O . VAL A 1 176 ? -5.938 4.296 2.329 1.00 98.00 176 VAL A O 1
ATOM 1296 N N . PHE A 1 177 ? -6.276 4.070 0.116 1.00 97.44 177 PHE A N 1
ATOM 1297 C CA . PHE A 1 177 ? -7.286 5.116 0.013 1.00 97.44 177 PHE A CA 1
ATOM 1298 C C . PHE A 1 177 ? -8.531 4.774 0.830 1.00 97.44 177 PHE A C 1
ATOM 1300 O O . PHE A 1 177 ? -9.019 5.624 1.568 1.00 97.44 177 PHE A O 1
ATOM 1307 N N . TYR A 1 178 ? -9.005 3.528 0.755 1.00 98.06 178 TYR A N 1
ATOM 1308 C CA . TYR A 1 178 ? -10.128 3.044 1.550 1.00 98.06 178 TYR A CA 1
ATOM 1309 C C . TYR A 1 178 ? -9.865 3.207 3.046 1.00 98.06 178 TYR A C 1
ATOM 1311 O O . TYR A 1 178 ? -10.686 3.790 3.745 1.00 98.06 178 TYR A O 1
ATOM 1319 N N . MET A 1 179 ? -8.708 2.748 3.535 1.00 98.62 179 MET A N 1
ATOM 1320 C CA . MET A 1 179 ? -8.359 2.852 4.954 1.00 98.62 179 MET A CA 1
ATOM 1321 C C . MET A 1 179 ? -8.286 4.312 5.419 1.00 98.62 179 MET A C 1
ATOM 1323 O O . MET A 1 179 ? -8.824 4.661 6.472 1.00 98.62 179 MET A O 1
ATOM 1327 N N . ALA A 1 180 ? -7.674 5.190 4.619 1.00 98.19 180 ALA A N 1
ATOM 1328 C CA . ALA A 1 180 ? -7.604 6.616 4.927 1.00 98.19 180 ALA A CA 1
ATOM 1329 C C . ALA A 1 180 ? -8.995 7.277 4.928 1.00 98.19 180 ALA A C 1
ATOM 1331 O O . ALA A 1 180 ? -9.340 7.987 5.874 1.00 98.19 180 ALA A O 1
ATOM 1332 N N . LEU A 1 181 ? -9.814 7.009 3.906 1.00 97.50 181 LEU A N 1
ATOM 1333 C CA . LEU A 1 181 ? -11.157 7.569 3.768 1.00 97.50 181 LEU A CA 1
ATOM 1334 C C . LEU A 1 181 ? -12.096 7.072 4.868 1.00 97.50 181 LEU A C 1
ATOM 1336 O O . LEU A 1 181 ? -12.784 7.878 5.483 1.00 97.50 181 LEU A O 1
ATOM 1340 N N . ALA A 1 182 ? -12.108 5.770 5.147 1.00 97.94 182 ALA A N 1
ATOM 1341 C CA . ALA A 1 182 ? -12.910 5.193 6.218 1.00 97.94 182 ALA A CA 1
ATOM 1342 C C . ALA A 1 182 ? -12.543 5.803 7.573 1.00 97.94 182 ALA A C 1
ATOM 1344 O O . ALA A 1 182 ? -13.431 6.148 8.345 1.00 97.94 182 ALA A O 1
ATOM 1345 N N . THR A 1 183 ? -11.248 6.005 7.836 1.00 98.12 183 THR A N 1
ATOM 1346 C CA . THR A 1 183 ? -10.794 6.666 9.066 1.00 98.12 183 THR A CA 1
ATOM 1347 C C . THR A 1 183 ? -11.292 8.106 9.141 1.00 98.12 183 THR A C 1
ATOM 1349 O O . THR A 1 183 ? -11.840 8.515 10.162 1.00 98.12 183 THR A O 1
ATOM 1352 N N . LEU A 1 184 ? -11.153 8.870 8.052 1.00 97.94 184 LEU A N 1
ATOM 1353 C CA . LEU A 1 184 ? -11.630 10.250 7.983 1.00 97.94 184 LEU A CA 1
ATOM 1354 C C . LEU A 1 184 ? -13.147 10.337 8.209 1.00 97.94 184 LEU A C 1
ATOM 1356 O O . LEU A 1 184 ? -13.598 11.171 8.987 1.00 97.94 184 LEU A O 1
ATOM 1360 N N . LEU A 1 185 ? -13.923 9.471 7.556 1.00 96.94 185 LEU A N 1
ATOM 1361 C CA . LEU A 1 185 ? -15.382 9.419 7.670 1.00 96.94 185 LEU A CA 1
ATOM 1362 C C . LEU A 1 185 ? -15.852 8.986 9.063 1.00 96.94 185 LEU A C 1
ATOM 1364 O O . LEU A 1 185 ? -16.845 9.514 9.562 1.00 96.94 185 LEU A O 1
ATOM 1368 N N . LYS A 1 186 ? -15.123 8.066 9.703 1.00 96.44 186 LYS A N 1
ATOM 1369 C CA . LYS A 1 186 ? -15.421 7.598 11.059 1.00 96.44 186 LYS A CA 1
ATOM 1370 C C . LYS A 1 186 ? -15.147 8.678 12.108 1.00 96.44 186 LYS A C 1
ATOM 1372 O O . LYS A 1 186 ? -15.907 8.793 13.062 1.00 96.44 186 LYS A O 1
ATOM 1377 N N . LEU A 1 187 ? -14.072 9.453 11.935 1.00 96.06 187 LEU A N 1
ATOM 1378 C CA . LEU A 1 187 ? -13.637 10.485 12.884 1.00 96.06 187 LEU A CA 1
ATOM 1379 C C . LEU A 1 187 ? -14.273 11.861 12.660 1.00 96.06 187 LEU A C 1
ATOM 1381 O O . LEU A 1 187 ? -14.263 12.688 13.572 1.00 96.06 187 LEU A O 1
ATOM 1385 N N . CYS A 1 188 ? -14.783 12.151 11.462 1.00 95.31 188 CYS A N 1
ATOM 1386 C CA . CYS A 1 188 ? -15.450 13.423 11.213 1.00 95.31 188 CYS A CA 1
ATOM 1387 C C . CYS A 1 188 ? -16.798 13.495 11.960 1.00 95.31 188 CYS A C 1
ATOM 1389 O O . CYS A 1 188 ? -17.346 12.462 12.345 1.00 95.31 188 CYS A O 1
ATOM 1391 N N . PRO A 1 189 ? -17.393 14.692 12.131 1.00 95.69 189 PRO A N 1
ATOM 1392 C CA . PRO A 1 189 ? -18.667 14.848 12.841 1.00 95.69 189 PRO A CA 1
ATOM 1393 C C . PRO A 1 189 ? -19.844 14.048 12.262 1.00 95.69 189 PRO A C 1
ATOM 1395 O O . PRO A 1 189 ? -20.857 13.891 12.935 1.00 95.69 189 PRO A O 1
ATOM 1398 N N . LEU A 1 190 ? -19.727 13.550 11.025 1.00 92.06 190 LEU A N 1
ATOM 1399 C CA . LEU A 1 190 ? -20.743 12.698 10.404 1.00 92.06 190 LEU A CA 1
ATOM 1400 C C . LEU A 1 190 ? -20.706 11.252 10.930 1.00 92.06 190 LEU A C 1
ATOM 1402 O O . LEU A 1 190 ? -21.689 10.540 10.751 1.00 92.06 190 LEU A O 1
ATOM 1406 N N . ALA A 1 191 ? -19.597 10.825 11.552 1.00 95.06 191 ALA A N 1
ATOM 1407 C CA . ALA A 1 191 ? -19.398 9.500 12.149 1.00 95.06 191 ALA A CA 1
ATOM 1408 C C . ALA A 1 191 ? -19.823 8.332 11.235 1.00 95.06 191 ALA A C 1
ATOM 1410 O O . ALA A 1 191 ? -20.407 7.341 11.681 1.00 95.06 191 ALA A O 1
ATOM 1411 N N . ILE A 1 192 ? -19.543 8.452 9.934 1.00 96.81 192 ILE A N 1
ATOM 1412 C CA . ILE A 1 192 ? -19.985 7.491 8.924 1.00 96.81 192 ILE A CA 1
ATOM 1413 C C . ILE A 1 192 ? -19.142 6.221 9.033 1.00 96.81 192 ILE A C 1
ATOM 1415 O O . ILE A 1 192 ? -17.922 6.240 8.863 1.00 96.81 192 ILE A O 1
ATOM 1419 N N . ASP A 1 193 ? -19.811 5.091 9.258 1.00 97.44 193 ASP A N 1
ATOM 1420 C CA . ASP A 1 193 ? -19.186 3.776 9.204 1.00 97.44 193 ASP A CA 1
ATOM 1421 C C . ASP A 1 193 ? -19.155 3.251 7.764 1.00 97.44 193 ASP A C 1
ATOM 1423 O O . ASP A 1 193 ? -20.113 2.651 7.271 1.00 97.44 193 ASP A O 1
ATOM 1427 N N . LEU A 1 194 ? -18.037 3.488 7.073 1.00 97.00 194 LEU A N 1
ATOM 1428 C CA . LEU A 1 194 ? -17.880 3.034 5.694 1.00 97.00 194 LEU A CA 1
ATOM 1429 C C . LEU A 1 194 ? -17.936 1.501 5.572 1.00 97.00 194 LEU A C 1
ATOM 1431 O O . LEU A 1 194 ? -18.461 1.011 4.575 1.00 97.00 194 LEU A O 1
ATOM 1435 N N . ASN A 1 195 ? -17.467 0.748 6.577 1.00 97.44 195 ASN A N 1
ATOM 1436 C CA . ASN A 1 195 ? -17.501 -0.719 6.547 1.00 97.44 195 ASN A CA 1
ATOM 1437 C C . ASN A 1 195 ? -18.935 -1.234 6.534 1.00 97.44 195 ASN A C 1
ATOM 1439 O O . ASN A 1 195 ? -19.254 -2.133 5.757 1.00 97.44 195 ASN A O 1
ATOM 1443 N N . ALA A 1 196 ? -19.802 -0.627 7.347 1.00 97.06 196 ALA A N 1
ATOM 1444 C CA . ALA A 1 196 ? -21.220 -0.958 7.365 1.00 97.06 196 ALA A CA 1
ATOM 1445 C C . ALA A 1 196 ? -21.903 -0.647 6.021 1.00 97.06 196 ALA A C 1
ATOM 1447 O O . ALA A 1 196 ? -22.754 -1.414 5.580 1.00 97.06 196 ALA A O 1
ATOM 1448 N N . LEU A 1 197 ? -21.507 0.441 5.345 1.00 96.62 197 LEU A N 1
ATOM 1449 C CA . LEU A 1 197 ? -22.067 0.819 4.042 1.00 96.62 197 LEU A CA 1
ATOM 1450 C C . LEU A 1 197 ? -21.644 -0.122 2.908 1.00 96.62 197 LEU A C 1
ATOM 1452 O O . LEU A 1 197 ? -22.460 -0.434 2.044 1.00 96.62 197 LEU A O 1
ATOM 1456 N N . VAL A 1 198 ? -20.379 -0.559 2.878 1.00 96.56 198 VAL A N 1
ATOM 1457 C CA . VAL A 1 198 ? -19.882 -1.431 1.795 1.00 96.56 198 VAL A CA 1
ATOM 1458 C C . VAL A 1 198 ? -20.146 -2.916 2.043 1.00 96.56 198 VAL A C 1
ATOM 1460 O O . VAL A 1 198 ? -20.119 -3.701 1.096 1.00 96.56 198 VAL A O 1
ATOM 1463 N N . GLY A 1 199 ? -20.347 -3.324 3.298 1.00 96.31 199 GLY A N 1
ATOM 1464 C CA . GLY A 1 199 ? -20.603 -4.705 3.719 1.00 96.31 199 GLY A CA 1
ATOM 1465 C C . GLY A 1 199 ? -19.384 -5.634 3.657 1.00 96.31 199 GLY A C 1
ATOM 1466 O O . GLY A 1 199 ? -19.168 -6.409 4.582 1.00 96.31 199 GLY A O 1
ATOM 1467 N N . VAL A 1 200 ? -18.565 -5.553 2.599 1.00 96.56 200 VAL A N 1
ATOM 1468 C CA . VAL A 1 200 ? -17.389 -6.421 2.393 1.00 96.56 200 VAL A CA 1
ATOM 1469 C C . VAL A 1 200 ? -16.135 -5.594 2.059 1.00 96.56 200 VAL A C 1
ATOM 1471 O O . VAL A 1 200 ? -15.731 -5.518 0.889 1.00 96.56 200 VAL A O 1
ATOM 1474 N N . PRO A 1 201 ? -15.477 -4.977 3.064 1.00 96.38 201 PRO A N 1
ATOM 1475 C CA . PRO A 1 201 ? -14.290 -4.138 2.859 1.00 96.38 201 PRO A CA 1
ATOM 1476 C C . PRO A 1 201 ? -13.168 -4.844 2.090 1.00 96.38 201 PRO A C 1
ATOM 1478 O O . PRO A 1 201 ? -12.566 -4.252 1.194 1.00 96.38 201 PRO A O 1
ATOM 1481 N N . ALA A 1 202 ? -12.949 -6.135 2.366 1.00 96.38 202 ALA A N 1
ATOM 1482 C CA . ALA A 1 202 ? -11.933 -6.964 1.716 1.00 96.38 202 ALA A CA 1
ATOM 1483 C C . ALA A 1 202 ? -12.067 -7.053 0.182 1.00 96.38 202 ALA A C 1
ATOM 1485 O O . ALA A 1 202 ? -11.079 -7.310 -0.499 1.00 96.38 202 ALA A O 1
ATOM 1486 N N . ILE A 1 203 ? -13.266 -6.826 -0.369 1.00 94.50 203 ILE A N 1
ATOM 1487 C CA . ILE A 1 203 ? -13.518 -6.778 -1.818 1.00 94.50 203 ILE A CA 1
ATOM 1488 C C . ILE A 1 203 ? -13.612 -5.323 -2.287 1.00 94.50 203 ILE A C 1
ATOM 1490 O O . ILE A 1 203 ? -12.986 -4.944 -3.281 1.00 94.50 203 ILE A O 1
ATOM 1494 N N . ALA A 1 204 ? -14.375 -4.496 -1.568 1.00 94.75 204 ALA A N 1
ATOM 1495 C CA . ALA A 1 204 ? -14.648 -3.116 -1.952 1.00 94.75 204 ALA A CA 1
ATOM 1496 C C . ALA A 1 204 ? -13.372 -2.265 -2.033 1.00 94.75 204 ALA A C 1
ATOM 1498 O O . ALA A 1 204 ? -13.205 -1.502 -2.985 1.00 94.75 204 ALA A O 1
ATOM 1499 N N . ALA A 1 205 ? -12.452 -2.419 -1.081 1.00 95.50 205 ALA A N 1
ATOM 1500 C CA . ALA A 1 205 ? -11.213 -1.653 -1.035 1.00 95.50 205 ALA A CA 1
ATOM 1501 C C . ALA A 1 205 ? -10.277 -1.952 -2.231 1.00 95.50 205 ALA A C 1
ATOM 1503 O O . ALA A 1 205 ? -9.959 -1.022 -2.978 1.00 95.50 205 ALA A O 1
ATOM 1504 N N . PRO A 1 206 ? -9.863 -3.209 -2.497 1.00 93.06 206 PRO A N 1
ATOM 1505 C CA . PRO A 1 206 ? -8.993 -3.495 -3.636 1.00 93.06 206 PRO A CA 1
ATOM 1506 C C . PRO A 1 206 ? -9.689 -3.355 -4.994 1.00 93.06 206 PRO A C 1
ATOM 1508 O O . PRO A 1 206 ? -9.068 -2.871 -5.937 1.00 93.06 206 PRO A O 1
ATOM 1511 N N . LEU A 1 207 ? -10.954 -3.766 -5.134 1.00 89.25 207 LEU A N 1
ATOM 1512 C CA . LEU A 1 207 ? -11.620 -3.766 -6.441 1.00 89.25 207 LEU A CA 1
ATOM 1513 C C . LEU A 1 207 ? -12.404 -2.483 -6.689 1.00 89.25 207 LEU A C 1
ATOM 1515 O O . LEU A 1 207 ? -12.162 -1.820 -7.688 1.00 89.25 207 LEU A O 1
ATOM 1519 N N . GLY A 1 208 ? -13.305 -2.093 -5.789 1.00 87.62 208 GLY A N 1
ATOM 1520 C CA . GLY A 1 208 ? -14.131 -0.895 -5.966 1.00 87.62 208 GLY A CA 1
ATOM 1521 C C . GLY A 1 208 ? -13.290 0.381 -6.026 1.00 87.62 208 GLY A C 1
ATOM 1522 O O . GLY A 1 208 ? -13.279 1.082 -7.039 1.00 87.62 208 GLY A O 1
ATOM 1523 N N . PHE A 1 209 ? -12.519 0.652 -4.970 1.00 88.81 209 PHE A N 1
ATOM 1524 C CA . PHE A 1 209 ? -11.669 1.846 -4.918 1.00 88.81 209 PHE A CA 1
ATOM 1525 C C . PHE A 1 209 ? -10.449 1.737 -5.833 1.00 88.81 209 PHE A C 1
ATOM 1527 O O . PHE A 1 209 ? -10.048 2.735 -6.430 1.00 88.81 209 PHE A O 1
ATOM 1534 N N . GLY A 1 210 ? -9.896 0.534 -6.016 1.00 86.50 210 GLY A N 1
ATOM 1535 C CA . GLY A 1 210 ? -8.836 0.307 -6.998 1.00 86.50 210 GLY A CA 1
ATOM 1536 C C . GLY A 1 210 ? -9.286 0.642 -8.422 1.00 86.50 210 GLY A C 1
ATOM 1537 O O . GLY A 1 210 ? -8.572 1.345 -9.136 1.00 86.50 210 GLY A O 1
ATOM 1538 N N . LEU A 1 211 ? -10.494 0.225 -8.819 1.00 85.44 211 LEU A N 1
ATOM 1539 C CA . LEU A 1 211 ? -11.074 0.579 -10.116 1.00 85.44 211 LEU A CA 1
ATOM 1540 C C . LEU A 1 211 ? -11.392 2.062 -10.225 1.00 85.44 211 LEU A C 1
ATOM 1542 O O . LEU A 1 211 ? -11.113 2.659 -11.261 1.00 85.44 211 LEU A O 1
ATOM 1546 N N . PHE A 1 212 ? -11.956 2.669 -9.185 1.00 85.69 212 PHE A N 1
ATOM 1547 C CA . PHE A 1 212 ? -12.205 4.107 -9.179 1.00 85.69 212 PHE A CA 1
ATOM 1548 C C . PHE A 1 212 ? -10.910 4.893 -9.431 1.00 85.69 212 PHE A C 1
ATOM 1550 O O . PHE A 1 212 ? -10.849 5.721 -10.341 1.00 85.69 212 PHE A O 1
ATOM 1557 N N . LEU A 1 213 ? -9.845 4.572 -8.691 1.00 85.25 213 LEU A N 1
ATOM 1558 C CA . LEU A 1 213 ? -8.539 5.203 -8.864 1.00 85.25 213 LEU A CA 1
ATOM 1559 C C . LEU A 1 213 ? -7.927 4.897 -10.231 1.00 85.25 213 LEU A C 1
ATOM 1561 O O . LEU A 1 213 ? -7.301 5.779 -10.808 1.00 85.25 213 LEU A O 1
ATOM 1565 N N . TYR A 1 214 ? -8.132 3.695 -10.773 1.00 81.31 214 TYR A N 1
ATOM 1566 C CA . TYR A 1 214 ? -7.710 3.340 -12.129 1.00 81.31 214 TYR A CA 1
ATOM 1567 C C . TYR A 1 214 ? -8.341 4.262 -13.179 1.00 81.31 214 TYR A C 1
ATOM 1569 O O . TYR A 1 214 ? -7.631 4.849 -13.997 1.00 81.31 214 TYR A O 1
ATOM 1577 N N . HIS A 1 215 ? -9.662 4.451 -13.122 1.00 78.62 215 HIS A N 1
ATOM 1578 C CA . HIS A 1 215 ? -10.378 5.323 -14.055 1.00 78.62 215 HIS A CA 1
ATOM 1579 C C . HIS A 1 215 ? -9.986 6.788 -13.873 1.00 78.62 215 HIS A C 1
ATOM 1581 O O . HIS A 1 215 ? -9.773 7.497 -14.856 1.00 78.62 215 HIS A O 1
ATOM 1587 N N . PHE A 1 216 ? -9.833 7.238 -12.628 1.00 79.12 216 PHE A N 1
ATOM 1588 C CA . PHE A 1 216 ? -9.372 8.590 -12.339 1.00 79.12 216 PHE A CA 1
ATOM 1589 C C . PHE A 1 216 ? -7.950 8.821 -12.878 1.00 79.12 216 PHE A C 1
ATOM 1591 O O . PHE A 1 216 ? -7.699 9.797 -13.581 1.00 79.12 216 PHE A O 1
ATOM 1598 N N . ALA A 1 217 ? -7.031 7.884 -12.640 1.00 79.44 217 ALA A N 1
ATOM 1599 C CA . ALA A 1 217 ? -5.649 7.963 -13.096 1.00 79.44 217 ALA A CA 1
ATOM 1600 C C . ALA A 1 217 ? -5.516 7.955 -14.624 1.00 79.44 217 ALA A C 1
ATOM 1602 O O . ALA A 1 217 ? -4.751 8.745 -15.167 1.00 79.44 217 ALA A O 1
ATOM 1603 N N . LEU A 1 218 ? -6.247 7.087 -15.329 1.00 74.88 218 LEU A N 1
ATOM 1604 C CA . LEU A 1 218 ? -6.128 6.962 -16.786 1.00 74.88 218 LEU A CA 1
ATOM 1605 C C . LEU A 1 218 ? -7.018 7.925 -17.576 1.00 74.88 218 LEU A C 1
ATOM 1607 O O . LEU A 1 218 ? -6.717 8.210 -18.732 1.00 74.88 218 LEU A O 1
ATOM 1611 N N . GLY A 1 219 ? -8.098 8.431 -16.983 1.00 77.19 219 GLY A N 1
ATOM 1612 C CA . GLY A 1 219 ? -8.966 9.417 -17.621 1.00 77.19 219 GLY A CA 1
ATOM 1613 C C . GLY A 1 219 ? -8.502 10.848 -17.361 1.00 77.19 219 GLY A C 1
ATOM 1614 O O . GLY A 1 219 ? -8.205 11.601 -18.289 1.00 77.19 219 GLY A O 1
ATOM 1615 N N . PHE A 1 220 ? -8.422 11.227 -16.086 1.00 79.44 220 PHE A N 1
ATOM 1616 C CA . PHE A 1 220 ? -8.274 12.623 -15.679 1.00 79.44 220 PHE A CA 1
ATOM 1617 C C . PHE A 1 220 ? -6.837 13.144 -15.815 1.00 79.44 220 PHE A C 1
ATOM 1619 O O . PHE A 1 220 ? -6.623 14.241 -16.333 1.00 79.44 220 PHE A O 1
ATOM 1626 N N . PHE A 1 221 ? -5.826 12.367 -15.413 1.00 80.31 221 PHE A N 1
ATOM 1627 C CA . PHE A 1 221 ? -4.440 12.849 -15.451 1.00 80.31 221 PHE A CA 1
ATOM 1628 C C . PHE A 1 221 ? -3.887 13.056 -16.863 1.00 80.31 221 PHE A C 1
ATOM 1630 O O . PHE A 1 221 ? -3.230 14.074 -17.062 1.00 80.31 221 PHE A O 1
ATOM 1637 N N . PRO A 1 222 ? -4.146 12.196 -17.867 1.00 82.12 222 PRO A N 1
ATOM 1638 C CA . PRO A 1 222 ? -3.719 12.481 -19.234 1.00 82.12 222 PRO A CA 1
ATOM 1639 C C . PRO A 1 222 ? -4.347 13.758 -19.794 1.00 82.12 222 PRO A C 1
ATOM 1641 O O . PRO A 1 222 ? -3.697 14.476 -20.552 1.00 82.12 222 PRO A O 1
ATOM 1644 N N . PHE A 1 223 ? -5.589 14.066 -19.406 1.00 85.69 223 PHE A N 1
ATOM 1645 C CA . PHE A 1 223 ? -6.221 15.337 -19.746 1.00 85.69 223 PHE A CA 1
ATOM 1646 C C . PHE A 1 223 ? -5.476 16.515 -19.105 1.00 85.69 223 PHE A C 1
ATOM 1648 O O . PHE A 1 223 ? -5.075 17.429 -19.824 1.00 85.69 223 PHE A O 1
ATOM 1655 N N . ILE A 1 224 ? -5.202 16.461 -17.794 1.00 86.69 224 ILE A N 1
ATOM 1656 C CA . ILE A 1 224 ? -4.410 17.495 -17.107 1.00 86.69 224 ILE A CA 1
ATOM 1657 C C . ILE A 1 224 ? -3.026 17.637 -17.739 1.00 86.69 224 ILE A C 1
ATOM 1659 O O . ILE A 1 224 ? -2.626 18.750 -18.057 1.00 86.69 224 ILE A O 1
ATOM 1663 N N . GLN A 1 225 ? -2.302 16.534 -17.952 1.00 85.75 225 GLN A N 1
ATOM 1664 C CA . GLN A 1 225 ? -0.962 16.545 -18.542 1.00 85.75 225 GLN A CA 1
ATOM 1665 C C . GLN A 1 225 ? -0.956 17.235 -19.906 1.00 85.75 225 GLN A C 1
ATOM 1667 O O . GLN A 1 225 ? -0.081 18.054 -20.169 1.00 85.75 225 GLN A O 1
ATOM 1672 N N . LYS A 1 226 ? -1.953 16.958 -20.756 1.00 89.25 226 LYS A N 1
ATOM 1673 C CA . LYS A 1 226 ? -2.117 17.657 -22.038 1.00 89.25 226 LYS A CA 1
ATOM 1674 C C . LYS A 1 226 ? -2.421 19.142 -21.849 1.00 89.25 226 LYS A C 1
ATOM 1676 O O . LYS A 1 226 ? -1.861 19.953 -22.578 1.00 89.25 226 LYS A O 1
ATOM 1681 N N . ALA A 1 227 ? -3.274 19.490 -20.886 1.00 92.56 227 ALA A N 1
ATOM 1682 C CA . ALA A 1 227 ? -3.646 20.873 -20.604 1.00 92.56 227 ALA A CA 1
ATOM 1683 C C . ALA A 1 227 ? -2.461 21.712 -20.096 1.00 92.56 227 ALA A C 1
ATOM 1685 O O . ALA A 1 227 ? -2.337 22.873 -20.474 1.00 92.56 227 ALA A O 1
ATOM 1686 N N . VAL A 1 228 ? -1.566 21.128 -19.289 1.00 91.56 228 VAL A N 1
ATOM 1687 C CA . VAL A 1 228 ? -0.386 21.830 -18.750 1.00 91.56 228 VAL A CA 1
ATOM 1688 C C . VAL A 1 228 ? 0.846 21.740 -19.652 1.00 91.56 228 VAL A C 1
ATOM 1690 O O . VAL A 1 228 ? 1.780 22.509 -19.461 1.00 91.56 228 VAL A O 1
ATOM 1693 N N . ALA A 1 229 ? 0.868 20.848 -20.649 1.00 94.50 229 ALA A N 1
ATOM 1694 C CA . ALA A 1 229 ? 2.016 20.659 -21.543 1.00 94.50 229 ALA A CA 1
ATOM 1695 C C . ALA A 1 229 ? 2.543 21.949 -22.210 1.00 94.50 229 ALA A C 1
ATOM 1697 O O . ALA A 1 229 ? 3.763 22.071 -22.326 1.00 94.50 229 ALA A O 1
ATOM 1698 N N . PRO A 1 230 ? 1.706 22.918 -22.639 1.00 95.81 230 PRO A N 1
ATOM 1699 C CA . PRO A 1 230 ? 2.199 24.179 -23.195 1.00 95.81 230 PRO A CA 1
ATOM 1700 C C . PRO A 1 230 ? 3.085 24.981 -22.232 1.00 95.81 230 PRO A C 1
ATOM 1702 O O . PRO A 1 230 ? 4.019 25.626 -22.693 1.00 95.81 230 PRO A O 1
ATOM 1705 N N . LEU A 1 231 ? 2.866 24.881 -20.913 1.00 92.19 231 LEU A N 1
ATOM 1706 C CA . LEU A 1 231 ? 3.650 25.602 -19.896 1.00 92.19 231 LEU A CA 1
ATOM 1707 C C . LEU A 1 231 ? 5.127 25.180 -19.855 1.00 92.19 231 LEU A C 1
ATOM 1709 O O . LEU A 1 231 ? 5.952 25.892 -19.297 1.00 92.19 231 LEU A O 1
ATOM 1713 N N . PHE A 1 232 ? 5.456 24.021 -20.427 1.00 90.56 232 PHE A N 1
ATOM 1714 C CA . PHE A 1 232 ? 6.800 23.441 -20.406 1.00 90.56 232 PHE A CA 1
ATOM 1715 C C . PHE A 1 232 ? 7.506 23.499 -21.766 1.00 90.56 232 PHE A C 1
ATOM 1717 O O . PHE A 1 232 ? 8.596 22.954 -21.900 1.00 90.56 232 PHE A O 1
ATOM 1724 N N . LYS A 1 233 ? 6.887 24.099 -22.793 1.00 84.50 233 LYS A N 1
ATOM 1725 C CA . LYS A 1 233 ? 7.480 24.215 -24.138 1.00 84.50 233 LYS A CA 1
ATOM 1726 C C . LYS A 1 233 ? 8.301 25.490 -24.344 1.00 84.50 233 LYS A C 1
ATOM 1728 O O . LYS A 1 233 ? 8.957 25.601 -25.373 1.00 84.50 233 LYS A O 1
ATOM 1733 N N . GLU A 1 234 ? 8.261 26.422 -23.395 1.00 63.28 234 GLU A N 1
ATOM 1734 C CA . GLU A 1 234 ? 8.922 27.734 -23.490 1.00 63.28 234 GLU A CA 1
ATOM 1735 C C . GLU A 1 234 ? 10.019 27.958 -22.427 1.00 63.28 234 GLU A C 1
ATOM 1737 O O . GLU A 1 234 ? 10.413 29.096 -22.183 1.00 63.28 234 GLU A O 1
ATOM 1742 N N . ALA A 1 235 ? 10.528 26.887 -21.808 1.00 53.09 235 ALA A N 1
ATOM 1743 C CA . ALA A 1 235 ? 11.704 26.910 -20.928 1.00 53.09 235 ALA A CA 1
ATOM 1744 C C . ALA A 1 235 ? 12.878 26.176 -21.587 1.00 53.09 235 ALA A C 1
ATOM 1746 O O . ALA A 1 235 ? 14.027 26.640 -21.411 1.00 53.09 235 ALA A O 1
#

Radius of gyration: 29.07 Å; Cα contacts (8 Å, |Δi|>4): 215; chains: 1; bounding box: 60×41×92 Å

Foldseek 3Di:
DDDDDDDDDDDDDDDDDDDDDDPDPPDPPPPPVVVVVVVVVVVVVVCVVVVCPLQVLLVVLLVLLVVVLVVLQVLQVVLPDPPRDLLSVQLSNCLNVVSVVCVCLLNVLLVLLCVQAGSVVSSLLSVLLSVLSVCQSVLSVVQQGNVGRPPDPPDPDPDDPDDHSLLSPLLNVLSSVCSVVQSCCCPPPVNDRVCVVVVCCSCCRSPVSSVVVSCCVVPVVVVVCVVCVVVPPPD

Solvent-accessible surface area (backbone atoms only — not comparable to full-atom values): 13388 Å² total; per-residue (Å²): 136,85,85,83,83,82,84,83,84,81,88,78,88,79,84,90,78,90,76,79,92,65,82,83,68,79,72,77,80,72,70,61,68,73,61,58,54,51,53,53,52,53,51,50,54,53,48,57,67,64,69,43,70,64,46,48,50,42,51,48,38,52,52,51,50,51,55,51,48,63,68,34,51,58,31,36,67,57,21,72,42,91,88,53,49,65,26,49,29,48,41,17,40,52,44,24,51,54,54,60,70,41,46,65,52,46,55,53,22,42,52,50,16,29,75,69,68,37,26,66,59,30,23,53,48,39,48,55,38,51,53,34,56,65,46,42,55,56,51,31,69,77,51,11,49,70,88,44,54,67,82,67,83,72,49,102,49,104,73,40,101,62,94,45,68,59,74,35,52,30,25,40,51,8,38,35,50,40,32,43,49,37,31,49,36,40,72,39,98,78,51,40,57,50,56,74,73,66,70,45,54,80,52,42,20,33,50,53,38,8,48,52,50,46,52,46,54,68,56,51,47,58,52,49,51,62,70,52,47,70,79,67,74,82,119